Protein AF-0000000069865918 (afdb_homodimer)

Radius of gyration: 22.53 Å; Cα contacts (8 Å, |Δi|>4): 379; chains: 2; bounding box: 80×53×42 Å

Sequence (358 aa):
MVRTKVYTKEKILNVAEKILVDKGFSNLTARNIADAMGISTQPIYLEFVNMDDLKRTLIKSLFHRMQLFYKADVGASDPVIALGLNFILFAQKHQKIYTALFMKAHGYEEELQQMLQTFFEERLLLDKKYVQMDKGKFVELFPKMVVIYLGLATAVTMKTIDLTKNQEIQLLSQLLIEEMVRTKVYTKEKILNVAEKILVDKGFSNLTARNIADAMGISTQPIYLEFVNMDDLKRTLIKSLFHRMQLFYKADVGASDPVIALGLNFILFAQKHQKIYTALFMKAHGYEEELQQMLQTFFEERLLLDKKYVQMDKGKFVELFPKMVVIYLGLATAVTMKTIDLTKNQEIQLLSQLLIEE

pLDDT: mean 91.66, std 8.99, range [40.59, 98.19]

Secondary structure (DSSP, 8-state):
-----SS-HHHHHHHHHHHHHHH-GGG--HHHHHHHHTS-SHHHHHH-SSHHHHHHHHHHHHHHHHHHH--TTSS-SSHHHHHHHHHHHHHHHTHHHHHHHHHS-TT-HHHHHHHHHHHHHHHHHTSTTTTT--HHHHHHHHHHHHHHHHHHHHHHHTTSS---HHHHHHHHIIIII--/-----SS-HHHHHHHHHHHHHHH-GGG--HHHHHHHHTS-SHHHHHH-SSHHHHHHHHHHHHHHHHHHH--TTSS-SSHHHHHHHHHHHHHHHTHHHHHHHHHS-TT-HHHHHHHHHHHHHHHHHTSTTTTT--HHHHHHHHHHHHHHHHHHHHHHHTTSS---HHHHHHHHIIIII--

Foldseek 3Di:
DPPPLPCDLVNLLVLLLVCCLPPNDVQSALVNSCVVVVHHSVSVCVHAVHSVRSLVVSLVVLVVVLLVQQDCPLPDPQLLLSNLSSLLVCCQVVVSSNCSNPPRSPPCVVVSLVSQLVSSVVSNCVDPVCVPPDPVVSVVLSVQSVVLSVVNSVCPNVVVDDDDPVRSSVVSCVRRPDD/DPPPLPCDLVNLLVLLLVCCLVPNDVQSDLVNSCVVVVHHSVSVCVHAVHSVRSLVVSLVVLVVVLLVQQDCPLPDPQLLLSNLSSLLVCCQVVVSSNCSNPPRSPPCVVVSLVSQLVSSVVSNCVDPVCVPPDPVVSVVLSVQSVVLSVVNSVCPNVVVDDDDPVRSSVVSCVRRPDD

Structure (mmCIF, N/CA/C/O backbone):
data_AF-0000000069865918-model_v1
#
loop_
_entity.id
_entity.type
_entity.pdbx_description
1 polymer 'Transcriptional regulator, TetR family'
#
loop_
_atom_site.group_PDB
_atom_site.id
_atom_site.type_symbol
_atom_site.label_atom_id
_atom_site.label_alt_id
_atom_site.label_comp_id
_atom_site.label_asym_id
_atom_site.label_entity_id
_atom_site.label_seq_id
_atom_site.pdbx_PDB_ins_code
_atom_site.Cartn_x
_atom_site.Cartn_y
_atom_site.Cartn_z
_atom_site.occupancy
_atom_site.B_iso_or_equiv
_atom_site.auth_seq_id
_atom_site.auth_comp_id
_atom_site.auth_asym_id
_atom_site.auth_atom_id
_atom_site.pdbx_PDB_model_num
ATOM 1 N N . MET A 1 1 ? -39.094 26.125 15.312 1 40.59 1 MET A N 1
ATOM 2 C CA . MET A 1 1 ? -37.844 26.547 14.656 1 40.59 1 MET A CA 1
ATOM 3 C C . MET A 1 1 ? -36.812 25.438 14.695 1 40.59 1 MET A C 1
ATOM 5 O O . MET A 1 1 ? -36.25 25.141 15.766 1 40.59 1 MET A O 1
ATOM 9 N N . VAL A 1 2 ? -37 24.391 14.047 1 51.94 2 VAL A N 1
ATOM 10 C CA . VAL A 1 2 ? -36.094 23.25 14.086 1 51.94 2 VAL A CA 1
ATOM 11 C C . VAL A 1 2 ? -34.656 23.719 13.836 1 51.94 2 VAL A C 1
ATOM 13 O O . VAL A 1 2 ? -34.375 24.344 12.812 1 51.94 2 VAL A O 1
ATOM 16 N N . ARG A 1 3 ? -33.844 24.141 14.867 1 52.19 3 ARG A N 1
ATOM 17 C CA . ARG A 1 3 ? -32.469 24.625 14.734 1 52.19 3 ARG A CA 1
ATOM 18 C C . ARG A 1 3 ? -31.672 23.781 13.75 1 52.19 3 ARG A C 1
ATOM 20 O O . ARG A 1 3 ? -31.578 22.547 13.906 1 52.19 3 ARG A O 1
ATOM 27 N N . THR A 1 4 ? -31.656 24.094 12.508 1 56.88 4 THR A N 1
ATOM 28 C CA . THR A 1 4 ? -30.891 23.453 11.438 1 56.88 4 THR A CA 1
ATOM 29 C C . THR A 1 4 ? -29.453 23.203 11.875 1 56.88 4 THR A C 1
ATOM 31 O O . THR A 1 4 ? -28.75 24.125 12.312 1 56.88 4 THR A O 1
ATOM 34 N N . LYS A 1 5 ? -29.188 21.922 12.383 1 70.81 5 LYS A N 1
ATOM 35 C CA . LYS A 1 5 ? -27.828 21.562 12.789 1 70.81 5 LYS A CA 1
ATOM 36 C C . LYS A 1 5 ? -26.797 22.078 11.789 1 70.81 5 LYS A C 1
ATOM 38 O O . LYS A 1 5 ? -26.828 21.719 10.609 1 70.81 5 LYS A O 1
ATOM 43 N N . VAL A 1 6 ? -26.094 23.172 12.078 1 74.5 6 VAL A N 1
ATOM 44 C CA . VAL A 1 6 ? -25.094 23.828 11.227 1 74.5 6 VAL A CA 1
ATOM 45 C C . VAL A 1 6 ? -23.969 22.844 10.914 1 74.5 6 VAL A C 1
ATOM 47 O O . VAL A 1 6 ? -23.484 22.781 9.773 1 74.5 6 VAL A O 1
ATOM 50 N N . TYR A 1 7 ? -23.703 21.953 11.922 1 84.31 7 TYR A N 1
ATOM 51 C CA . TYR A 1 7 ? -22.609 21.016 11.719 1 84.31 7 TYR A CA 1
ATOM 52 C C . TYR A 1 7 ? -23.125 19.578 11.758 1 84.31 7 TYR A C 1
ATOM 54 O O . TYR A 1 7 ? -23.219 18.984 12.836 1 84.31 7 TYR A O 1
ATOM 62 N N . THR A 1 8 ? -23.406 19.031 10.602 1 89.12 8 THR A N 1
ATOM 63 C CA . THR A 1 8 ? -23.984 17.688 10.469 1 89.12 8 THR A CA 1
ATOM 64 C C . THR A 1 8 ? -22.906 16.625 10.594 1 89.12 8 THR A C 1
ATOM 66 O O . THR A 1 8 ? -21.703 16.922 10.492 1 89.12 8 THR A O 1
ATOM 69 N N . LYS A 1 9 ? -23.391 15.453 10.938 1 95.5 9 LYS A N 1
ATOM 70 C CA . LYS A 1 9 ? -22.531 14.273 10.992 1 95.5 9 LYS A CA 1
ATOM 71 C C . LYS A 1 9 ? -21.719 14.133 9.711 1 95.5 9 LYS A C 1
ATOM 73 O O . LYS A 1 9 ? -20.516 13.859 9.758 1 95.5 9 LYS A O 1
ATOM 78 N N . GLU A 1 10 ? -22.281 14.422 8.586 1 95.56 10 GLU A N 1
ATOM 79 C CA . GLU A 1 10 ? -21.641 14.312 7.277 1 95.56 10 GLU A CA 1
ATOM 80 C C . GLU A 1 10 ? -20.531 15.344 7.117 1 95.56 10 GLU A C 1
ATOM 82 O O . GLU A 1 10 ? -19.469 15.031 6.594 1 95.56 10 GLU A O 1
ATOM 87 N N . LYS A 1 11 ? -20.75 16.516 7.516 1 96.44 11 LYS A N 1
ATOM 88 C CA . LYS A 1 11 ? -19.75 17.562 7.422 1 96.44 11 LYS A CA 1
ATOM 89 C C . LYS A 1 11 ? -18.516 17.234 8.266 1 96.44 11 LYS A C 1
ATOM 91 O O . LYS A 1 11 ? -17.391 17.438 7.836 1 96.44 11 LYS A O 1
ATOM 96 N N . ILE A 1 12 ? -18.812 16.734 9.43 1 97.56 12 ILE A N 1
ATOM 97 C CA . ILE A 1 12 ? -17.719 16.344 10.328 1 97.56 12 ILE A CA 1
ATOM 98 C C . ILE A 1 12 ? -16.906 15.234 9.688 1 97.56 12 ILE A C 1
ATOM 100 O O . ILE A 1 12 ? -15.672 15.289 9.688 1 97.56 12 ILE A O 1
ATOM 104 N N . LEU A 1 13 ? -17.578 14.281 9.094 1 97.44 13 LEU A N 1
ATOM 105 C CA . LEU A 1 13 ? -16.891 13.156 8.469 1 97.44 13 LEU A CA 1
ATOM 106 C C . LEU A 1 13 ? -16.062 13.625 7.277 1 97.44 13 LEU A C 1
ATOM 108 O O . LEU A 1 13 ? -14.977 13.102 7.027 1 97.44 13 LEU A O 1
ATOM 112 N N . ASN A 1 14 ? -16.594 14.586 6.562 1 97.31 14 ASN A N 1
ATOM 113 C CA . ASN A 1 14 ? -15.852 15.125 5.43 1 97.31 14 ASN A CA 1
ATOM 114 C C . ASN A 1 14 ? -14.539 15.758 5.867 1 97.31 14 ASN A C 1
ATOM 116 O O . ASN A 1 14 ? -13.5 15.555 5.23 1 97.31 14 ASN A O 1
ATOM 120 N N . VAL A 1 15 ? -14.609 16.484 6.891 1 97.62 15 VAL A N 1
ATOM 121 C CA . VAL A 1 15 ? -13.406 17.125 7.426 1 97.62 15 VAL A CA 1
ATOM 122 C C . VAL A 1 15 ? -12.469 16.047 7.988 1 97.62 15 VAL A C 1
ATOM 124 O O . VAL A 1 15 ? -11.258 16.109 7.781 1 97.62 15 VAL A O 1
ATOM 127 N N . ALA A 1 16 ? -13.031 15.094 8.695 1 97.19 16 ALA A N 1
ATOM 128 C CA . ALA A 1 16 ? -12.25 13.984 9.242 1 97.19 16 ALA A CA 1
ATOM 129 C C . ALA A 1 16 ? -11.516 13.234 8.141 1 97.19 16 ALA A C 1
ATOM 131 O O . ALA A 1 16 ? -10.352 12.859 8.305 1 97.19 16 ALA A O 1
ATOM 132 N N . GLU A 1 17 ? -12.18 12.992 7.047 1 96.44 17 GLU A N 1
ATOM 133 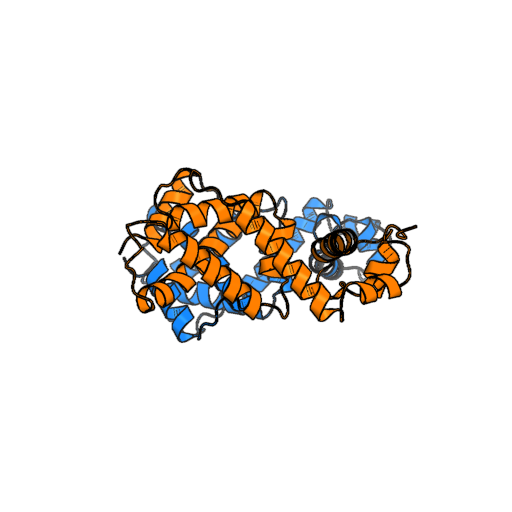C CA . GLU A 1 17 ? -11.57 12.312 5.906 1 96.44 17 GLU A CA 1
ATOM 134 C C . GLU A 1 17 ? -10.352 13.078 5.402 1 96.44 17 GLU A C 1
ATOM 136 O O . GLU A 1 17 ? -9.305 12.484 5.137 1 96.44 17 GLU A O 1
ATOM 141 N N . LYS A 1 18 ? -10.523 14.375 5.285 1 95.62 18 LYS A N 1
ATOM 142 C CA . LYS A 1 18 ? -9.414 15.203 4.812 1 95.62 18 LYS A CA 1
ATOM 143 C C . LYS A 1 18 ? -8.219 15.102 5.75 1 95.62 18 LYS A C 1
ATOM 145 O O . LYS A 1 18 ? -7.078 14.961 5.297 1 95.62 18 LYS A O 1
ATOM 150 N N . ILE A 1 19 ? -8.492 15.148 7.02 1 93.88 19 ILE A N 1
ATOM 151 C CA . ILE A 1 19 ? -7.426 15.039 8.008 1 93.88 19 ILE A CA 1
ATOM 152 C C . ILE A 1 19 ? -6.777 13.656 7.918 1 93.88 19 ILE A C 1
ATOM 154 O O . ILE A 1 19 ? -5.547 13.539 7.914 1 93.88 19 ILE A O 1
ATOM 158 N N . LEU A 1 20 ? -7.59 12.648 7.801 1 91.81 20 LEU A N 1
ATOM 159 C CA . LEU A 1 20 ? -7.094 11.281 7.742 1 91.81 20 LEU A CA 1
ATOM 160 C C . LEU A 1 20 ? -6.195 11.086 6.527 1 91.81 20 LEU A C 1
ATOM 162 O O . LEU A 1 20 ? -5.086 10.555 6.648 1 91.81 20 LEU A O 1
ATOM 166 N N . VAL A 1 21 ? -6.656 11.547 5.371 1 89.25 21 VAL A N 1
ATOM 167 C CA . VAL A 1 21 ? -5.945 11.258 4.129 1 89.25 21 VAL A CA 1
ATOM 168 C C . VAL A 1 21 ? -4.668 12.094 4.062 1 89.25 21 VAL A C 1
ATOM 170 O O . VAL A 1 21 ? -3.656 11.648 3.514 1 89.25 21 VAL A O 1
ATOM 173 N N . ASP A 1 22 ? -4.691 13.258 4.688 1 84.62 22 ASP A N 1
ATOM 174 C CA . ASP A 1 22 ? -3.549 14.164 4.59 1 84.62 22 ASP A CA 1
ATOM 175 C C . ASP A 1 22 ? -2.549 13.898 5.715 1 84.62 22 ASP A C 1
ATOM 177 O O . ASP A 1 22 ? -1.336 13.969 5.504 1 84.62 22 ASP A O 1
ATOM 181 N N . LYS A 1 23 ? -3.111 13.547 6.926 1 83.69 23 LYS A N 1
ATOM 182 C CA . LYS A 1 23 ? -2.23 13.57 8.094 1 83.69 23 LYS A CA 1
ATOM 183 C C . LYS A 1 23 ? -2.238 12.227 8.812 1 83.69 23 LYS A C 1
ATOM 185 O O . LYS A 1 23 ? -1.368 11.961 9.648 1 83.69 23 LYS A O 1
ATOM 190 N N . GLY A 1 24 ? -3.166 11.359 8.586 1 83 24 GLY A N 1
ATOM 191 C CA . GLY A 1 24 ? -3.186 10.039 9.195 1 83 24 GLY A CA 1
ATOM 192 C C . GLY A 1 24 ? -4.047 9.969 10.445 1 83 24 GLY A C 1
ATOM 193 O O . GLY A 1 24 ? -4.508 11 10.938 1 83 24 GLY A O 1
ATOM 194 N N . PHE A 1 25 ? -4.156 8.789 10.969 1 84.44 25 PHE A N 1
ATOM 195 C CA . PHE A 1 25 ? -5.07 8.516 12.07 1 84.44 25 PHE A CA 1
ATOM 196 C C . PHE A 1 25 ? -4.594 9.188 13.352 1 84.44 25 PHE A C 1
ATOM 198 O O . PHE A 1 25 ? -5.406 9.594 14.188 1 84.44 25 PHE A O 1
ATOM 205 N N . SER A 1 26 ? -3.32 9.289 13.547 1 84.31 26 SER A N 1
ATOM 206 C CA . SER A 1 26 ? -2.777 9.875 14.773 1 84.31 26 SER A CA 1
ATOM 207 C C . SER A 1 26 ? -3.186 11.336 14.914 1 84.31 26 SER A C 1
ATOM 209 O O . SER A 1 26 ? -3.215 11.875 16.016 1 84.31 26 SER A O 1
ATOM 211 N N . ASN A 1 27 ? -3.582 11.898 13.852 1 89.88 27 ASN A N 1
ATOM 212 C CA . ASN A 1 27 ? -3.955 13.312 13.859 1 89.88 27 ASN A CA 1
ATOM 213 C C . ASN A 1 27 ? -5.469 13.492 13.867 1 89.88 27 ASN A C 1
ATOM 215 O O . ASN A 1 27 ? -5.965 14.617 13.945 1 89.88 27 ASN A O 1
ATOM 219 N N . LEU A 1 28 ? -6.105 12.375 13.742 1 93.69 28 LEU A N 1
ATOM 220 C CA . LEU A 1 28 ? -7.562 12.422 13.766 1 93.69 28 LEU A CA 1
ATOM 221 C C . LEU A 1 28 ? -8.078 12.547 15.195 1 93.69 28 LEU A C 1
ATOM 223 O O . LEU A 1 28 ? -8.516 11.555 15.789 1 93.69 28 LEU A O 1
ATOM 227 N N . THR A 1 29 ? -8.078 13.805 15.695 1 96.19 29 THR A N 1
ATOM 228 C CA . THR A 1 29 ? -8.547 14.117 17.047 1 96.19 29 THR A CA 1
ATOM 229 C C . THR A 1 29 ? -9.695 15.117 17 1 96.19 29 THR A C 1
ATOM 231 O O . THR A 1 29 ? -9.867 15.828 16 1 96.19 29 THR A O 1
ATOM 234 N N . ALA A 1 30 ? -10.414 15.094 18.141 1 97.56 30 ALA A N 1
ATOM 235 C CA . ALA A 1 30 ? -11.516 16.047 18.234 1 97.56 30 ALA A CA 1
ATOM 236 C C . ALA A 1 30 ? -11.016 17.484 18.109 1 97.56 30 ALA A C 1
ATOM 238 O O . ALA A 1 30 ? -11.641 18.312 17.438 1 97.56 30 ALA A O 1
ATOM 239 N N . ARG A 1 31 ? -9.953 17.734 18.656 1 97.75 31 ARG A N 1
ATOM 240 C CA . ARG A 1 31 ? -9.375 19.078 18.625 1 97.75 31 ARG A CA 1
ATOM 241 C C . ARG A 1 31 ? -9.031 19.484 17.188 1 97.75 31 ARG A C 1
ATOM 243 O O . ARG A 1 31 ? -9.391 20.562 16.734 1 97.75 31 ARG A O 1
ATOM 250 N N . ASN A 1 32 ? -8.344 18.641 16.438 1 97.75 32 ASN A N 1
ATOM 251 C CA . ASN A 1 32 ? -7.945 18.938 15.07 1 97.75 32 ASN A CA 1
ATOM 252 C C . ASN A 1 32 ? -9.156 19.125 14.156 1 97.75 32 ASN A C 1
ATOM 254 O O . ASN A 1 32 ? -9.156 20 13.289 1 97.75 32 ASN A O 1
ATOM 258 N N . ILE A 1 33 ? -10.133 18.297 14.32 1 98.12 33 ILE A N 1
ATOM 259 C CA . ILE A 1 33 ? -11.352 18.391 13.531 1 98.12 33 ILE A CA 1
ATOM 260 C C . ILE A 1 33 ? -12.055 19.719 13.844 1 98.12 33 ILE A C 1
ATOM 262 O O . ILE A 1 33 ? -12.438 20.453 12.93 1 98.12 33 ILE A O 1
ATOM 266 N N . ALA A 1 34 ? -12.195 19.984 15.133 1 97.94 34 ALA A N 1
ATOM 267 C CA . ALA A 1 34 ? -12.859 21.219 15.57 1 97.94 34 ALA A CA 1
ATOM 268 C C . ALA A 1 34 ? -12.133 22.453 15.039 1 97.94 34 ALA A C 1
ATOM 270 O O . ALA A 1 34 ? -12.758 23.359 14.508 1 97.94 34 ALA A O 1
ATOM 271 N N . ASP A 1 35 ? -10.875 22.406 15.141 1 97.81 35 ASP A N 1
ATOM 272 C CA . ASP A 1 35 ? -10.055 23.516 14.648 1 97.81 35 ASP A CA 1
ATOM 273 C C . ASP A 1 35 ? -10.234 23.719 13.148 1 97.81 35 ASP A C 1
ATOM 275 O O . ASP A 1 35 ? -10.406 24.844 12.68 1 97.81 35 ASP A O 1
ATOM 279 N N . ALA A 1 36 ? -10.266 22.703 12.414 1 96.62 36 ALA A N 1
ATOM 280 C CA . ALA A 1 36 ? -10.406 22.766 10.961 1 96.62 36 ALA A CA 1
ATOM 281 C C . ALA A 1 36 ? -11.781 23.297 10.57 1 96.62 36 ALA A C 1
ATOM 283 O O . ALA A 1 36 ? -11.93 23.953 9.531 1 96.62 36 ALA A O 1
ATOM 284 N N . MET A 1 37 ? -12.68 23.031 11.391 1 96.56 37 MET A N 1
ATOM 285 C CA . MET A 1 37 ? -14.055 23.438 11.094 1 96.56 37 MET A CA 1
ATOM 286 C C . MET A 1 37 ? -14.352 24.797 11.695 1 96.56 37 MET A C 1
ATOM 288 O O . MET A 1 37 ? -15.383 25.406 11.391 1 96.56 37 MET A O 1
ATOM 292 N N . GLY A 1 38 ? -13.5 25.266 12.539 1 96.56 38 GLY A N 1
ATOM 293 C CA . GLY A 1 38 ? -13.719 26.547 13.211 1 96.56 38 GLY A CA 1
ATOM 294 C C . GLY A 1 38 ? -14.812 26.484 14.266 1 96.56 38 GLY A C 1
ATOM 295 O O . GLY A 1 38 ? -15.602 27.406 14.398 1 96.56 38 GLY A O 1
ATOM 296 N N . ILE A 1 39 ? -14.852 25.422 14.93 1 95.94 39 ILE A N 1
ATOM 297 C CA . ILE A 1 39 ? -15.875 25.219 15.945 1 95.94 39 ILE A CA 1
ATOM 298 C C . ILE A 1 39 ? -15.25 24.641 17.203 1 95.94 39 ILE A C 1
ATOM 300 O O . ILE A 1 39 ? -14.062 24.328 17.234 1 95.94 39 ILE A O 1
ATOM 304 N N . SER A 1 40 ? -16.078 24.562 18.297 1 95.5 40 SER A N 1
ATOM 305 C CA . SER A 1 40 ? -15.68 23.812 19.484 1 95.5 40 SER A CA 1
ATOM 306 C C . SER A 1 40 ? -15.812 22.312 19.281 1 95.5 40 SER A C 1
ATOM 308 O O . SER A 1 40 ? -16.391 21.875 18.281 1 95.5 40 SER A O 1
ATOM 310 N N . THR A 1 41 ? -15.344 21.531 20.312 1 96.81 41 THR A N 1
ATOM 311 C CA . THR A 1 41 ? -15.398 20.078 20.203 1 96.81 41 THR A CA 1
ATOM 312 C C . THR A 1 41 ? -16.797 19.578 20.531 1 96.81 41 THR A C 1
ATOM 314 O O . THR A 1 41 ? -17.156 18.438 20.188 1 96.81 41 THR A O 1
ATOM 317 N N . GLN A 1 42 ? -17.609 20.328 21.078 1 95.62 42 GLN A N 1
ATOM 318 C CA . GLN A 1 42 ? -18.906 19.906 21.594 1 95.62 42 GLN A CA 1
ATOM 319 C C . GLN A 1 42 ? -19.781 19.359 20.469 1 95.62 42 GLN A C 1
ATOM 321 O O . GLN A 1 42 ? -20.359 18.266 20.594 1 95.62 42 GLN A O 1
ATOM 326 N N . PRO A 1 43 ? -19.938 20.016 19.359 1 95.69 43 PRO A N 1
ATOM 327 C CA . PRO A 1 43 ? -20.781 19.5 18.281 1 95.69 43 PRO A CA 1
ATOM 328 C C . PRO A 1 43 ? -20.344 18.125 17.797 1 95.69 43 PRO A C 1
ATOM 330 O O . PRO A 1 43 ? -21.172 17.312 17.375 1 95.69 43 PRO A O 1
ATOM 333 N N . ILE A 1 44 ? -19.094 17.797 17.812 1 97.62 44 ILE A N 1
ATOM 334 C CA . ILE A 1 44 ? -18.562 16.484 17.406 1 97.62 44 ILE A CA 1
ATOM 335 C C . ILE A 1 44 ? -19.141 15.398 18.297 1 97.62 44 ILE A C 1
ATOM 337 O O . ILE A 1 44 ? -19.609 14.367 17.812 1 97.62 44 ILE A O 1
ATOM 341 N N . TYR A 1 45 ? -19.234 15.719 19.562 1 96.25 45 TYR A N 1
ATOM 342 C CA . TYR A 1 45 ? -19.641 14.711 20.531 1 96.25 45 TYR A CA 1
ATOM 343 C C . TYR A 1 45 ? -21.172 14.648 20.641 1 96.25 45 TYR A C 1
ATOM 345 O O . TYR A 1 45 ? -21.719 13.75 21.281 1 96.25 45 TYR A O 1
ATOM 353 N N . LEU A 1 46 ? -21.859 15.547 20.047 1 96.31 46 LEU A N 1
ATOM 354 C CA . LEU A 1 46 ? -23.312 15.422 19.875 1 96.31 46 LEU A CA 1
ATOM 355 C C . LEU A 1 46 ? -23.625 14.398 18.781 1 96.31 46 LEU A C 1
ATOM 357 O O . LEU A 1 46 ? -24.703 13.789 18.812 1 96.31 46 LEU A O 1
ATOM 361 N N . GLU A 1 47 ? -22.703 14.211 17.875 1 96.88 47 GLU A N 1
ATOM 362 C CA . GLU A 1 47 ? -22.938 13.336 16.734 1 96.88 47 GLU A CA 1
ATOM 363 C C . GLU A 1 47 ? -22.266 11.977 16.922 1 96.88 47 GLU A C 1
ATOM 365 O O . GLU A 1 47 ? -22.719 10.977 16.375 1 96.88 47 GLU A O 1
ATOM 370 N N . PHE A 1 48 ? -21.188 11.961 17.75 1 97.88 48 PHE A N 1
ATOM 371 C CA . PHE A 1 48 ? -20.438 10.742 17.984 1 97.88 48 PHE A CA 1
ATOM 372 C C . PHE A 1 48 ? -20.203 10.523 19.469 1 97.88 48 PHE A C 1
ATOM 374 O O . PHE A 1 48 ? -19.891 11.469 20.203 1 97.88 48 PHE A O 1
ATOM 381 N N . VAL A 1 49 ? -20.25 9.297 19.875 1 97.31 49 VAL A N 1
ATOM 382 C CA . VAL A 1 49 ? -20.125 8.953 21.297 1 97.31 49 VAL A CA 1
ATOM 383 C C . VAL A 1 49 ? -18.719 9.289 21.781 1 97.31 49 VAL A C 1
ATOM 385 O O . VAL A 1 49 ? -18.531 9.758 22.906 1 97.31 49 VAL A O 1
ATOM 388 N N . ASN A 1 50 ? -17.75 8.953 21.031 1 96.75 50 ASN A N 1
ATOM 389 C CA . ASN A 1 50 ? -16.328 9.211 21.25 1 96.75 50 ASN A CA 1
ATOM 390 C C . ASN A 1 50 ? -15.539 9.172 19.953 1 96.75 50 ASN A C 1
ATOM 392 O O . ASN A 1 50 ? -16.109 8.953 18.875 1 96.75 50 ASN A O 1
ATOM 396 N N . MET A 1 51 ? -14.312 9.391 20.031 1 95.75 51 MET A N 1
ATOM 397 C CA . MET A 1 51 ? -13.492 9.461 18.828 1 95.75 51 MET A CA 1
ATOM 398 C C . MET A 1 51 ? -13.375 8.086 18.172 1 95.75 51 MET A C 1
ATOM 400 O O . MET A 1 51 ? -13.266 7.988 16.938 1 95.75 51 MET A O 1
ATOM 404 N N . ASP A 1 52 ? -13.445 7.082 18.922 1 95.12 52 ASP A N 1
ATOM 405 C CA . ASP A 1 52 ? -13.438 5.742 18.328 1 95.12 52 ASP A CA 1
ATOM 406 C C . ASP A 1 52 ? -14.672 5.52 17.453 1 95.12 52 ASP A C 1
ATOM 408 O O . ASP A 1 52 ? -14.562 4.961 16.359 1 95.12 52 ASP A O 1
ATOM 412 N N . ASP A 1 53 ? -15.742 5.922 17.953 1 96.25 53 ASP A N 1
ATOM 413 C CA . ASP A 1 53 ? -16.984 5.855 17.188 1 96.25 53 ASP A CA 1
ATOM 414 C C . ASP A 1 53 ? -16.859 6.652 15.883 1 96.25 53 ASP A C 1
ATOM 416 O O . ASP A 1 53 ? -17.281 6.184 14.82 1 96.25 53 ASP A O 1
ATOM 420 N N . LEU A 1 54 ? -16.359 7.809 15.953 1 97 54 LEU A N 1
ATOM 421 C CA . LEU A 1 54 ? -16.172 8.641 14.773 1 97 54 LEU A CA 1
ATOM 422 C C . LEU A 1 54 ? -15.25 7.953 13.766 1 97 54 LEU A C 1
ATOM 424 O O . LEU A 1 54 ? -15.57 7.879 12.578 1 97 54 LEU A O 1
ATOM 428 N N . LYS A 1 55 ? -14.117 7.453 14.227 1 95.31 55 LYS A N 1
ATOM 429 C CA . LYS A 1 55 ? -13.141 6.805 13.352 1 95.31 55 LYS A CA 1
ATOM 430 C C . LYS A 1 55 ? -13.734 5.566 12.688 1 95.31 55 LYS A C 1
ATOM 432 O O . LYS A 1 55 ? -13.531 5.34 11.492 1 95.31 55 LYS A O 1
ATOM 437 N N . ARG A 1 56 ? -14.477 4.82 13.414 1 94.5 56 ARG A N 1
ATOM 438 C CA . ARG A 1 56 ? -15.133 3.641 12.867 1 94.5 56 ARG A CA 1
ATOM 439 C C . ARG A 1 56 ? -16.141 4.027 11.789 1 94.5 56 ARG A C 1
ATOM 441 O O . ARG A 1 56 ? -16.219 3.389 10.734 1 94.5 56 ARG A O 1
ATOM 448 N N . THR A 1 57 ? -16.875 4.984 12.125 1 96.19 57 THR A N 1
ATOM 449 C CA . THR A 1 57 ? -17.875 5.465 11.164 1 96.19 57 THR A CA 1
ATOM 450 C C . THR A 1 57 ? -17.203 5.965 9.891 1 96.19 57 THR A C 1
ATOM 452 O O . THR A 1 57 ? -17.672 5.707 8.789 1 96.19 57 THR A O 1
ATOM 455 N N . LEU A 1 58 ? -16.141 6.66 10.047 1 96.25 58 LEU A N 1
ATOM 456 C CA . LEU A 1 58 ? -15.383 7.176 8.906 1 96.25 58 LEU A CA 1
ATOM 457 C C . LEU A 1 58 ? -14.867 6.035 8.039 1 96.25 58 LEU A C 1
ATOM 459 O O . LEU A 1 58 ? -15.031 6.059 6.816 1 96.25 58 LEU A O 1
ATOM 463 N N . ILE A 1 59 ? -14.289 5.035 8.602 1 94.5 59 ILE A N 1
ATOM 464 C CA . ILE A 1 59 ? -13.742 3.898 7.863 1 94.5 59 ILE A CA 1
ATOM 465 C C . ILE A 1 59 ? -14.859 3.188 7.109 1 94.5 59 ILE A C 1
ATOM 467 O O . ILE A 1 59 ? -14.695 2.82 5.941 1 94.5 59 ILE A O 1
ATOM 471 N N . LYS A 1 60 ? -15.938 3.016 7.797 1 95.56 60 LYS A N 1
ATOM 472 C CA . LYS A 1 60 ? -17.078 2.387 7.156 1 95.56 60 LYS A CA 1
ATOM 473 C C . LYS A 1 60 ? -17.562 3.201 5.957 1 95.56 60 LYS A C 1
ATOM 475 O O . LYS A 1 60 ? -17.891 2.639 4.914 1 95.56 60 LYS A O 1
ATOM 480 N N . SER A 1 61 ? -17.578 4.441 6.148 1 96.25 61 SER A N 1
ATOM 481 C CA . SER A 1 61 ? -18.016 5.32 5.07 1 96.25 61 SER A CA 1
ATOM 482 C C . SER A 1 61 ? -17.062 5.238 3.875 1 96.25 61 SER A C 1
ATOM 484 O O . SER A 1 61 ? -17.516 5.172 2.729 1 96.25 61 SER A O 1
ATOM 486 N N . LEU A 1 62 ? -15.773 5.285 4.117 1 95.5 62 LEU A N 1
ATOM 487 C CA . LEU A 1 62 ? -14.773 5.188 3.053 1 95.5 62 LEU A CA 1
ATOM 488 C C . LEU A 1 62 ? -14.859 3.84 2.348 1 95.5 62 LEU A C 1
ATOM 490 O O . LEU A 1 62 ? -14.781 3.77 1.118 1 95.5 62 LEU A O 1
ATOM 494 N N . PHE A 1 63 ? -15.039 2.789 3.1 1 96 63 PHE A N 1
ATOM 495 C CA . PHE A 1 63 ? -15.195 1.465 2.512 1 96 63 PHE A CA 1
ATOM 496 C C . PHE A 1 63 ? -16.438 1.405 1.632 1 96 63 PHE A C 1
ATOM 498 O O . PHE A 1 63 ? -16.422 0.806 0.555 1 96 63 PHE A O 1
ATOM 505 N N . HIS A 1 64 ? -17.5 2.014 2.135 1 96.31 64 HIS A N 1
ATOM 506 C CA . HIS A 1 64 ? -18.734 2.031 1.371 1 96.31 64 HIS A CA 1
ATOM 507 C C . HIS A 1 64 ? -18.547 2.732 0.03 1 96.31 64 HIS A C 1
ATOM 509 O O . HIS A 1 64 ? -19.141 2.334 -0.973 1 96.31 64 HIS A O 1
ATOM 515 N N . ARG A 1 65 ? -17.797 3.729 0.012 1 95.81 65 ARG A N 1
ATOM 516 C CA . ARG A 1 65 ? -17.484 4.398 -1.245 1 95.81 65 ARG A CA 1
ATOM 517 C C . ARG A 1 65 ? -16.797 3.439 -2.221 1 95.81 65 ARG A C 1
ATOM 519 O O . ARG A 1 65 ? -17.062 3.482 -3.424 1 95.81 65 ARG A O 1
ATOM 526 N N . MET A 1 66 ? -15.898 2.625 -1.724 1 95.94 66 MET A N 1
ATOM 527 C CA . MET A 1 66 ? -15.242 1.611 -2.549 1 95.94 66 MET A CA 1
ATOM 528 C C . MET A 1 66 ? -16.266 0.607 -3.08 1 95.94 66 MET A C 1
ATOM 530 O O . MET A 1 66 ? -16.219 0.231 -4.254 1 95.94 66 MET A O 1
ATOM 534 N N . GLN A 1 67 ? -17.188 0.219 -2.209 1 96.38 67 GLN A N 1
ATOM 535 C CA . GLN A 1 67 ? -18.234 -0.705 -2.623 1 96.38 67 GLN A CA 1
ATOM 536 C C . GLN A 1 67 ? -19.094 -0.102 -3.734 1 96.38 67 GLN A C 1
ATOM 538 O O . GLN A 1 67 ? -19.422 -0.783 -4.703 1 96.38 67 GLN A O 1
ATOM 543 N N . LEU A 1 68 ? -19.359 1.175 -3.59 1 95.75 68 LEU A N 1
ATOM 544 C CA . LEU A 1 68 ? -20.219 1.857 -4.555 1 95.75 68 LEU A CA 1
ATOM 545 C C . LEU A 1 68 ? -19.484 2.072 -5.875 1 95.75 68 LEU A C 1
ATOM 547 O O . LEU A 1 68 ? -20.109 2.176 -6.93 1 95.75 68 LEU A O 1
ATOM 551 N N . PHE A 1 69 ? -18.234 2.125 -5.805 1 96 69 PHE A N 1
ATOM 552 C CA . PHE A 1 69 ? -17.391 2.309 -6.98 1 96 69 PHE A CA 1
ATOM 553 C C . PHE A 1 69 ? -17.391 1.054 -7.848 1 96 69 PHE A C 1
ATOM 555 O O . PHE A 1 69 ? -17.078 1.116 -9.039 1 96 69 PHE A O 1
ATOM 562 N N . TYR A 1 70 ? -17.688 -0.055 -7.312 1 95 70 TYR A N 1
ATOM 563 C CA . TYR A 1 70 ? -17.656 -1.347 -7.988 1 95 70 TYR A CA 1
ATOM 564 C C . TYR A 1 70 ? -18.609 -1.379 -9.164 1 95 70 TYR A C 1
ATOM 566 O O . TYR A 1 70 ? -19.781 -0.992 -9.031 1 95 70 TYR A O 1
ATOM 574 N N . LYS A 1 71 ? -18.094 -1.788 -10.25 1 92.38 71 LYS A N 1
ATOM 575 C CA . LYS A 1 71 ? -18.891 -2.062 -11.438 1 92.38 71 LYS A CA 1
ATOM 576 C C . LYS A 1 71 ? -18.656 -3.482 -11.945 1 92.38 71 LYS A C 1
ATOM 578 O O . LYS A 1 71 ? -17.516 -3.887 -12.164 1 92.38 71 LYS A O 1
ATOM 583 N N . ALA A 1 72 ? -19.734 -4.184 -12.211 1 85.44 72 ALA A N 1
ATOM 584 C CA . ALA A 1 72 ? -19.641 -5.562 -12.68 1 85.44 72 ALA A CA 1
ATOM 585 C C . ALA A 1 72 ? -19.109 -5.617 -14.109 1 85.44 72 ALA A C 1
ATOM 587 O O . ALA A 1 72 ? -18.453 -6.594 -14.5 1 85.44 72 ALA A O 1
ATOM 588 N N . ASP A 1 73 ? -19.328 -4.625 -14.859 1 84.94 73 ASP A N 1
ATOM 589 C CA . ASP A 1 73 ? -18.969 -4.629 -16.281 1 84.94 73 ASP A CA 1
ATOM 590 C C . ASP A 1 73 ? -17.641 -3.936 -16.5 1 84.94 73 ASP A C 1
ATOM 592 O O . ASP A 1 73 ? -17.516 -3.08 -17.391 1 84.94 73 ASP A O 1
ATOM 596 N N . VAL A 1 74 ? -16.625 -4.297 -15.805 1 86.81 74 VAL A N 1
ATOM 597 C CA . VAL A 1 74 ? -15.32 -3.652 -15.906 1 86.81 74 VAL A CA 1
ATOM 598 C C . VAL A 1 74 ? -14.43 -4.445 -16.859 1 86.81 74 VAL A C 1
ATOM 600 O O . VAL A 1 74 ? -13.211 -4.262 -16.875 1 86.81 74 VAL A O 1
ATOM 603 N N . GLY A 1 75 ? -15 -5.359 -17.703 1 82.81 75 GLY A N 1
ATOM 604 C CA . GLY A 1 75 ? -14.211 -6.039 -18.719 1 82.81 75 GLY A CA 1
ATOM 605 C C . GLY A 1 75 ? -13.992 -7.512 -18.422 1 82.81 75 GLY A C 1
ATOM 606 O O . GLY A 1 75 ? -13.18 -8.172 -19.078 1 82.81 75 GLY A O 1
ATOM 607 N N . ALA A 1 76 ? -14.516 -7.996 -17.344 1 87.81 76 ALA A N 1
ATOM 608 C CA . ALA A 1 76 ? -14.445 -9.414 -17.016 1 87.81 76 ALA A CA 1
ATOM 609 C C . ALA A 1 76 ? -15.789 -9.938 -16.516 1 87.81 76 ALA A C 1
ATOM 611 O O . ALA A 1 76 ? -16.484 -9.242 -15.766 1 87.81 76 ALA A O 1
ATOM 612 N N . SER A 1 77 ? -16.078 -11.109 -16.891 1 89.38 77 SER A N 1
ATOM 613 C CA . SER A 1 77 ? -17.344 -11.711 -16.484 1 89.38 77 SER A CA 1
ATOM 614 C C . SER A 1 77 ? -17.203 -12.43 -15.141 1 89.38 77 SER A C 1
ATOM 616 O O . SER A 1 77 ? -18.156 -12.453 -14.344 1 89.38 77 SER A O 1
ATOM 618 N N . ASP A 1 78 ? -16.047 -13 -14.906 1 94.5 78 ASP A N 1
ATOM 619 C CA . ASP A 1 78 ? -15.82 -13.672 -13.633 1 94.5 78 ASP A CA 1
ATOM 620 C C . ASP A 1 78 ? -15.75 -12.664 -12.484 1 94.5 78 ASP A C 1
ATOM 622 O O . ASP A 1 78 ? -14.969 -11.711 -12.539 1 94.5 78 ASP A O 1
ATOM 626 N N . PRO A 1 79 ? -16.5 -12.859 -11.43 1 95.44 79 PRO A N 1
ATOM 627 C CA . PRO A 1 79 ? -16.547 -11.859 -10.359 1 95.44 79 PRO A CA 1
ATOM 628 C C . PRO A 1 79 ? -15.203 -11.734 -9.625 1 95.44 79 PRO A C 1
ATOM 630 O O . PRO A 1 79 ? -14.883 -10.664 -9.102 1 95.44 79 PRO A O 1
ATOM 633 N N . VAL A 1 80 ? -14.438 -12.758 -9.547 1 96.81 80 VAL A N 1
ATOM 634 C CA . VAL A 1 80 ? -13.133 -12.703 -8.898 1 96.81 80 VAL A CA 1
ATOM 635 C C . VAL A 1 80 ? -12.219 -11.742 -9.664 1 96.81 80 VAL A C 1
ATOM 637 O O . VAL A 1 80 ? -11.508 -10.938 -9.055 1 96.81 80 VAL A O 1
ATOM 640 N N . ILE A 1 81 ? -12.273 -11.828 -10.977 1 96.5 81 ILE A N 1
ATOM 641 C CA . ILE A 1 81 ? -11.469 -10.938 -11.812 1 96.5 81 ILE A CA 1
ATOM 642 C C . ILE A 1 81 ? -12.039 -9.523 -11.758 1 96.5 81 ILE A C 1
ATOM 644 O O . ILE A 1 81 ? -11.289 -8.555 -11.633 1 96.5 81 ILE A O 1
ATOM 648 N N . ALA A 1 82 ? -13.383 -9.43 -11.82 1 96.56 82 ALA A N 1
ATOM 649 C CA . ALA A 1 82 ? -14.039 -8.125 -11.789 1 96.56 82 ALA A CA 1
ATOM 650 C C . ALA A 1 82 ? -13.727 -7.383 -10.492 1 96.56 82 ALA A C 1
ATOM 652 O O . ALA A 1 82 ? -13.477 -6.172 -10.508 1 96.56 82 ALA A O 1
ATOM 653 N N . LEU A 1 83 ? -13.758 -8.062 -9.383 1 97.5 83 LEU A N 1
ATOM 654 C CA . LEU A 1 83 ? -13.406 -7.461 -8.102 1 97.5 83 LEU A CA 1
ATOM 655 C C . LEU A 1 83 ? -11.984 -6.914 -8.133 1 97.5 83 LEU A C 1
ATOM 657 O O . LEU A 1 83 ? -11.742 -5.777 -7.707 1 97.5 83 LEU A O 1
ATOM 661 N N . GLY A 1 84 ? -11.055 -7.723 -8.641 1 97.69 84 GLY A N 1
ATOM 662 C CA . GLY A 1 84 ? -9.664 -7.289 -8.734 1 97.69 84 GLY A CA 1
ATOM 663 C C . GLY A 1 84 ? -9.492 -6.051 -9.594 1 97.69 84 GLY A C 1
ATOM 664 O O . GLY A 1 84 ? -8.789 -5.113 -9.203 1 97.69 84 GLY A O 1
ATOM 665 N N . LEU A 1 85 ? -10.133 -6.055 -10.727 1 97.19 85 LEU A N 1
ATOM 666 C CA . LEU A 1 85 ? -10.023 -4.922 -11.641 1 97.19 85 LEU A CA 1
ATOM 667 C C . LEU A 1 85 ? -10.609 -3.662 -11.008 1 97.19 85 LEU A C 1
ATOM 669 O O . LEU A 1 85 ? -10.047 -2.574 -11.156 1 97.19 85 LEU A O 1
ATOM 673 N N . ASN A 1 86 ? -11.719 -3.807 -10.336 1 97.25 86 ASN A N 1
ATOM 674 C CA . ASN A 1 86 ? -12.32 -2.664 -9.648 1 97.25 86 ASN A CA 1
ATOM 675 C C . ASN A 1 86 ? -11.414 -2.141 -8.539 1 97.25 86 ASN A C 1
ATOM 677 O O . ASN A 1 86 ? -11.359 -0.935 -8.297 1 97.25 86 ASN A O 1
ATOM 681 N N . PHE A 1 87 ? -10.758 -3.059 -7.859 1 96.62 87 PHE A N 1
ATOM 682 C CA . PHE A 1 87 ? -9.812 -2.666 -6.82 1 96.62 87 PHE A CA 1
ATOM 683 C C . PHE A 1 87 ? -8.695 -1.808 -7.398 1 96.62 87 PHE A C 1
ATOM 685 O O . PHE A 1 87 ? -8.352 -0.764 -6.84 1 96.62 87 PHE A O 1
ATOM 692 N N . ILE A 1 88 ? -8.148 -2.232 -8.492 1 96.5 88 ILE A N 1
ATOM 693 C CA . ILE A 1 88 ? -7.082 -1.499 -9.172 1 96.5 88 ILE A CA 1
ATOM 694 C C . ILE A 1 88 ? -7.59 -0.118 -9.578 1 96.5 88 ILE A C 1
ATOM 696 O O . ILE A 1 88 ? -6.938 0.894 -9.312 1 96.5 88 ILE A O 1
ATOM 700 N N . LEU A 1 89 ? -8.734 -0.062 -10.156 1 96.12 89 LEU A N 1
ATOM 701 C CA . LEU A 1 89 ? -9.305 1.19 -10.633 1 96.12 89 LEU A CA 1
ATOM 702 C C . LEU A 1 89 ? -9.578 2.141 -9.477 1 96.12 89 LEU A C 1
ATOM 704 O O . LEU A 1 89 ? -9.328 3.346 -9.578 1 96.12 89 LEU A O 1
ATOM 708 N N . PHE A 1 90 ? -10.117 1.582 -8.43 1 97.19 90 PHE A N 1
ATOM 709 C CA . PHE A 1 90 ? -10.375 2.4 -7.25 1 97.19 90 PHE A CA 1
ATOM 710 C C . PHE A 1 90 ? -9.086 3.008 -6.711 1 97.19 90 PHE A C 1
ATOM 712 O O . PHE A 1 90 ? -9.039 4.195 -6.379 1 97.19 90 PHE A O 1
ATOM 719 N N . ALA A 1 91 ? -8.078 2.141 -6.555 1 95.25 91 ALA A N 1
ATOM 720 C CA . ALA A 1 91 ? -6.789 2.602 -6.055 1 95.25 91 ALA A CA 1
ATOM 721 C C . ALA A 1 91 ? -6.227 3.717 -6.934 1 95.25 91 ALA A C 1
ATOM 723 O O . ALA A 1 91 ? -5.641 4.676 -6.426 1 95.25 91 ALA A O 1
ATOM 724 N N . GLN A 1 92 ? -6.387 3.672 -8.25 1 94 92 GLN A N 1
ATOM 725 C CA . GLN A 1 92 ? -5.895 4.672 -9.188 1 94 92 GLN A CA 1
ATOM 726 C C . GLN A 1 92 ? -6.691 5.969 -9.078 1 94 92 GLN A C 1
ATOM 728 O O . GLN A 1 92 ? -6.117 7.059 -9.07 1 94 92 GLN A O 1
ATOM 733 N N . LYS A 1 93 ? -7.98 5.871 -8.938 1 95.06 93 LYS A N 1
ATOM 734 C CA . LYS A 1 93 ? -8.859 7.039 -8.945 1 95.06 93 LYS A CA 1
ATOM 735 C C . LYS A 1 93 ? -8.906 7.703 -7.574 1 95.06 93 LYS A C 1
ATOM 737 O O . LYS A 1 93 ? -9.008 8.93 -7.473 1 95.06 93 LYS A O 1
ATOM 742 N N . HIS A 1 94 ? -8.875 6.848 -6.582 1 94.31 94 HIS A N 1
ATOM 743 C CA . HIS A 1 94 ? -8.977 7.32 -5.203 1 94.31 94 HIS A CA 1
ATOM 744 C C . HIS A 1 94 ? -7.754 6.902 -4.391 1 94.31 94 HIS A C 1
ATOM 746 O O . HIS A 1 94 ? -7.891 6.277 -3.338 1 94.31 94 HIS A O 1
ATOM 752 N N . GLN A 1 95 ? -6.676 7.352 -4.859 1 91.06 95 GLN A N 1
ATOM 753 C CA . GLN A 1 95 ? -5.406 6.898 -4.305 1 91.06 95 GLN A CA 1
ATOM 754 C C . GLN A 1 95 ? -5.301 7.242 -2.82 1 91.06 95 GLN A C 1
ATOM 756 O O . GLN A 1 95 ? -4.867 6.414 -2.016 1 91.06 95 GLN A O 1
ATOM 761 N N . LYS A 1 96 ? -5.664 8.453 -2.447 1 89.38 96 LYS A N 1
ATOM 762 C CA . LYS A 1 96 ? -5.539 8.898 -1.061 1 89.38 96 LYS A CA 1
ATOM 763 C C . LYS A 1 96 ? -6.441 8.078 -0.141 1 89.38 96 LYS A C 1
ATOM 765 O O . LYS A 1 96 ? -6.043 7.715 0.966 1 89.38 96 LYS A O 1
ATOM 770 N N . ILE A 1 97 ? -7.629 7.809 -0.59 1 92.75 97 ILE A N 1
ATOM 771 C CA . ILE A 1 97 ? -8.555 7 0.188 1 92.75 97 ILE A CA 1
ATOM 772 C C . ILE A 1 97 ? -8.023 5.57 0.304 1 92.75 97 ILE A C 1
ATOM 774 O O . ILE A 1 97 ? -8.039 4.98 1.387 1 92.75 97 ILE A O 1
ATOM 778 N N . TYR A 1 98 ? -7.535 5.008 -0.802 1 93.12 98 TYR A N 1
ATOM 779 C CA . TYR A 1 98 ? -6.961 3.668 -0.824 1 93.12 98 TYR A CA 1
ATOM 780 C C . TYR A 1 98 ? -5.82 3.547 0.177 1 93.12 98 TYR A C 1
ATOM 782 O O . TYR A 1 98 ? -5.789 2.615 0.986 1 93.12 98 TYR A O 1
ATOM 790 N N . THR A 1 99 ? -4.973 4.504 0.125 1 90 99 THR A N 1
ATOM 791 C CA . THR A 1 99 ? -3.83 4.5 1.032 1 90 99 THR A CA 1
ATOM 792 C C . THR A 1 99 ? -4.289 4.594 2.484 1 90 99 THR A C 1
ATOM 794 O O . THR A 1 99 ? -3.773 3.893 3.354 1 90 99 THR A O 1
ATOM 797 N N . ALA A 1 100 ? -5.242 5.402 2.768 1 88.94 100 ALA A N 1
ATOM 798 C CA . ALA A 1 100 ? -5.75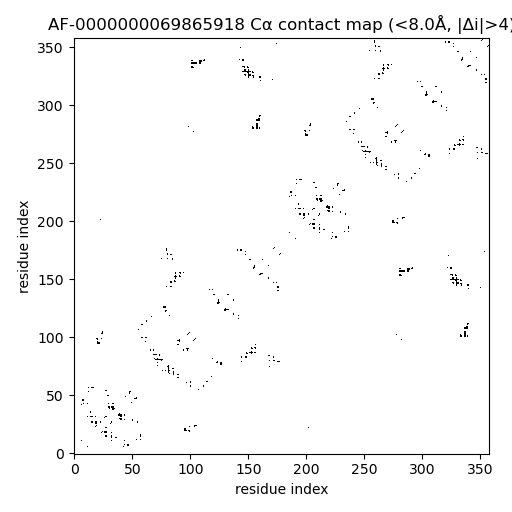4 5.57 4.125 1 88.94 100 ALA A CA 1
ATOM 799 C C . ALA A 1 100 ? -6.371 4.273 4.645 1 88.94 100 ALA A C 1
ATOM 801 O O . ALA A 1 100 ? -6.164 3.902 5.801 1 88.94 100 ALA A O 1
ATOM 802 N N . LEU A 1 101 ? -7.078 3.547 3.836 1 90.5 101 LEU A N 1
ATOM 803 C CA . LEU A 1 101 ? -7.793 2.34 4.23 1 90.5 101 LEU A CA 1
ATOM 804 C C . LEU A 1 101 ? -6.828 1.178 4.441 1 90.5 101 LEU A C 1
ATOM 806 O O . LEU A 1 101 ? -6.992 0.391 5.375 1 90.5 101 LEU A O 1
ATOM 810 N N . PHE A 1 102 ? -5.777 1.117 3.623 1 88.81 102 PHE A N 1
ATOM 811 C CA . PHE A 1 102 ? -5.039 -0.139 3.576 1 88.81 102 PHE A CA 1
ATOM 812 C C . PHE A 1 102 ? -3.611 0.053 4.074 1 88.81 102 PHE A C 1
ATOM 814 O O . PHE A 1 102 ? -2.889 -0.921 4.293 1 88.81 102 PHE A O 1
ATOM 821 N N . MET A 1 103 ? -3.232 1.237 4.324 1 81.25 103 MET A N 1
ATOM 822 C CA . MET A 1 103 ? -1.873 1.445 4.816 1 81.25 103 MET A CA 1
ATOM 823 C C . MET A 1 103 ? -1.886 2.17 6.16 1 81.25 103 MET A C 1
ATOM 825 O O . MET A 1 103 ? -0.895 2.146 6.891 1 81.25 103 MET A O 1
ATOM 829 N N . LYS A 1 104 ? -2.943 2.76 6.516 1 73.25 104 LYS A N 1
ATOM 830 C CA . LYS A 1 104 ? -2.951 3.602 7.711 1 73.25 104 LYS A CA 1
ATOM 831 C C . LYS A 1 104 ? -4.012 3.139 8.703 1 73.25 104 LYS A C 1
ATOM 833 O O . LYS A 1 104 ? -4.148 3.715 9.789 1 73.25 104 LYS A O 1
ATOM 838 N N . ALA A 1 105 ? -4.805 2.137 8.344 1 66.25 105 ALA A N 1
ATOM 839 C CA . ALA A 1 105 ? -5.977 1.783 9.148 1 66.25 105 ALA A CA 1
ATOM 840 C C . ALA A 1 105 ? -5.562 1.195 10.492 1 66.25 105 ALA A C 1
ATOM 842 O O . ALA A 1 105 ? -5.98 0.091 10.852 1 66.25 105 ALA A O 1
ATOM 843 N N . HIS A 1 106 ? -4.848 1.959 11.227 1 71.12 106 HIS A N 1
ATOM 844 C CA . HIS A 1 106 ? -4.344 1.473 12.5 1 71.12 106 HIS A CA 1
ATOM 845 C C . HIS A 1 106 ? -5.469 1.34 13.523 1 71.12 106 HIS A C 1
ATOM 847 O O . HIS A 1 106 ? -6.191 2.305 13.789 1 71.12 106 HIS A O 1
ATOM 853 N N . GLY A 1 107 ? -5.73 0.061 13.93 1 78.88 107 GLY A N 1
ATOM 854 C CA . GLY A 1 107 ? -6.676 -0.244 14.992 1 78.88 107 GLY A CA 1
ATOM 855 C C . GLY A 1 107 ? -8.023 -0.721 14.477 1 78.88 107 GLY A C 1
ATOM 856 O O . GLY A 1 107 ? -8.891 -1.102 15.258 1 78.88 107 GLY A O 1
ATOM 857 N N . TYR A 1 108 ? -8.234 -0.685 13.227 1 87.06 108 TYR A N 1
ATOM 858 C CA . TYR A 1 108 ? -9.539 -1.054 12.68 1 87.06 108 TYR A CA 1
ATOM 859 C C . TYR A 1 108 ? -9.398 -2.17 11.648 1 87.06 108 TYR A C 1
ATOM 861 O O . TYR A 1 108 ? -10.234 -2.305 10.75 1 87.06 108 TYR A O 1
ATOM 869 N N . GLU A 1 109 ? -8.391 -2.881 11.789 1 87.12 109 GLU A N 1
ATOM 870 C CA . GLU A 1 109 ? -8.055 -3.93 10.828 1 87.12 109 GLU A CA 1
ATOM 871 C C . GLU A 1 109 ? -9.117 -5.023 10.812 1 87.12 109 GLU A C 1
ATOM 873 O O . GLU A 1 109 ? -9.492 -5.527 9.75 1 87.12 109 GLU A O 1
ATOM 878 N N . GLU A 1 110 ? -9.57 -5.348 11.984 1 88.62 110 GLU A N 1
ATOM 879 C CA . GLU A 1 110 ? -10.578 -6.402 12.078 1 88.62 110 GLU A CA 1
ATOM 880 C C . GLU A 1 110 ? -11.859 -6.004 11.352 1 88.62 110 GLU A C 1
ATOM 882 O O . GLU A 1 110 ? -12.453 -6.812 10.641 1 88.62 110 GLU A O 1
ATOM 887 N N . GLU A 1 111 ? -12.234 -4.84 11.57 1 90.81 111 GLU A N 1
ATOM 888 C CA . GLU A 1 111 ? -13.43 -4.34 10.906 1 90.81 111 GLU A CA 1
ATOM 889 C C . GLU A 1 111 ? -13.258 -4.324 9.391 1 90.81 111 GLU A C 1
ATOM 891 O O . GLU A 1 111 ? -14.148 -4.738 8.648 1 90.81 111 GLU A O 1
ATOM 896 N N . LEU A 1 112 ? -12.133 -3.869 8.977 1 92.31 112 LEU A N 1
ATOM 897 C CA . LEU A 1 112 ? -11.836 -3.814 7.547 1 92.31 112 LEU A CA 1
ATOM 898 C C . LEU A 1 112 ? -11.82 -5.215 6.941 1 92.31 112 LEU A C 1
ATOM 900 O O . LEU A 1 112 ? -12.375 -5.434 5.863 1 92.31 112 LEU A O 1
ATOM 904 N N . GLN A 1 113 ? -11.195 -6.141 7.641 1 92.62 113 GLN A N 1
ATOM 905 C CA . GLN A 1 113 ? -11.164 -7.527 7.191 1 92.62 113 GLN A CA 1
ATOM 906 C C . GLN A 1 113 ? -12.578 -8.07 7.012 1 92.62 113 GLN A C 1
ATOM 908 O O . GLN A 1 113 ? -12.883 -8.703 5.996 1 92.62 113 GLN A O 1
ATOM 913 N N . GLN A 1 114 ? -13.375 -7.816 8 1 94.12 114 GLN A N 1
ATOM 914 C CA . GLN A 1 114 ? -14.75 -8.312 7.965 1 94.12 114 GLN A CA 1
ATOM 915 C C . GLN A 1 114 ? -15.523 -7.684 6.812 1 94.12 114 GLN A C 1
ATOM 917 O O . GLN A 1 114 ? -16.312 -8.359 6.145 1 94.12 114 GLN A O 1
ATOM 922 N N . MET A 1 115 ? -15.32 -6.449 6.648 1 95.25 115 MET A N 1
ATOM 923 C CA . MET A 1 115 ? -16.016 -5.754 5.57 1 95.25 115 MET A CA 1
ATOM 924 C C . MET A 1 115 ? -15.586 -6.297 4.211 1 95.25 115 MET A C 1
ATOM 926 O O . MET A 1 115 ? -16.422 -6.531 3.34 1 95.25 115 MET A O 1
ATOM 930 N N . LEU A 1 116 ? -14.32 -6.516 4.012 1 96.25 116 LEU A N 1
ATOM 931 C CA . LEU A 1 116 ? -13.812 -7.074 2.764 1 96.25 116 LEU A CA 1
ATOM 932 C C . LEU A 1 116 ? -14.375 -8.469 2.525 1 96.25 116 LEU A C 1
ATOM 934 O O . LEU A 1 116 ? -14.805 -8.789 1.416 1 96.25 116 LEU A O 1
ATOM 938 N N . GLN A 1 117 ? -14.328 -9.234 3.594 1 95.69 117 GLN A N 1
ATOM 939 C CA . GLN A 1 117 ? -14.82 -10.602 3.492 1 95.69 117 GLN A CA 1
ATOM 940 C C . GLN A 1 117 ? -16.281 -10.625 3.068 1 95.69 117 GLN A C 1
ATOM 942 O O . GLN A 1 117 ? -16.656 -11.375 2.16 1 95.69 117 GLN A O 1
ATOM 947 N N . THR A 1 118 ? -17.078 -9.859 3.766 1 96.06 118 THR A N 1
ATOM 948 C CA . THR A 1 118 ? -18.5 -9.797 3.465 1 96.06 118 THR A CA 1
ATOM 949 C C . THR A 1 118 ? -18.734 -9.289 2.045 1 96.06 118 THR A C 1
ATOM 951 O O . THR A 1 118 ? -19.547 -9.859 1.303 1 96.06 118 THR A O 1
ATOM 954 N N . PHE A 1 119 ? -18.031 -8.289 1.709 1 97.31 119 PHE A N 1
ATOM 955 C CA . PHE A 1 119 ? -18.172 -7.695 0.384 1 97.31 119 PHE A CA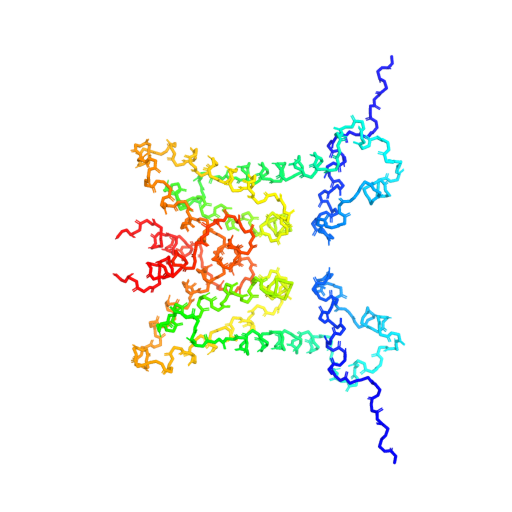 1
ATOM 956 C C . PHE A 1 119 ? -17.812 -8.703 -0.701 1 97.31 119 PHE A C 1
ATOM 958 O O . PHE A 1 119 ? -18.578 -8.906 -1.648 1 97.31 119 PHE A O 1
ATOM 965 N N . PHE A 1 120 ? -16.609 -9.344 -0.616 1 97.06 120 PHE A N 1
ATOM 966 C CA . PHE A 1 120 ? -16.172 -10.32 -1.602 1 97.06 120 PHE A CA 1
ATOM 967 C C . PHE A 1 120 ? -17.156 -11.484 -1.685 1 97.06 120 PHE A C 1
ATOM 969 O O . PHE A 1 120 ? -17.531 -11.906 -2.779 1 97.06 120 PHE A O 1
ATOM 976 N N . GLU A 1 121 ? -17.547 -11.969 -0.551 1 95.69 121 GLU A N 1
ATOM 977 C CA . GLU A 1 121 ? -18.453 -13.109 -0.514 1 95.69 121 GLU A CA 1
ATOM 978 C C . GLU A 1 121 ? -19.781 -12.781 -1.219 1 95.69 121 GLU A C 1
ATOM 980 O O . GLU A 1 121 ? -20.266 -13.57 -2.023 1 95.69 121 GLU A O 1
ATOM 985 N N . GLU A 1 122 ? -20.328 -11.633 -0.904 1 95.31 122 GLU A N 1
ATOM 986 C CA . GLU A 1 122 ? -21.609 -11.211 -1.492 1 95.31 122 GLU A CA 1
ATOM 987 C C . GLU A 1 122 ? -21.5 -11.109 -3.012 1 95.31 122 GLU A C 1
ATOM 989 O O . GLU A 1 122 ? -22.422 -11.508 -3.729 1 95.31 122 GLU A O 1
ATOM 994 N N . ARG A 1 123 ? -20.391 -10.617 -3.469 1 95.44 123 ARG A N 1
ATOM 995 C CA . ARG A 1 123 ? -20.219 -10.477 -4.91 1 95.44 123 ARG A CA 1
ATOM 996 C C . ARG A 1 123 ? -20.062 -11.844 -5.578 1 95.44 123 ARG A C 1
ATOM 998 O O . ARG A 1 123 ? -20.625 -12.07 -6.66 1 95.44 123 ARG A O 1
ATOM 1005 N N . LEU A 1 124 ? -19.328 -12.703 -4.961 1 95.31 124 LEU A N 1
ATOM 1006 C CA . LEU A 1 124 ? -19.109 -14.031 -5.527 1 95.31 124 LEU A CA 1
ATOM 1007 C C . LEU A 1 124 ? -20.406 -14.82 -5.586 1 95.31 124 LEU A C 1
ATOM 1009 O O . LEU A 1 124 ? -20.688 -15.5 -6.574 1 95.31 124 LEU A O 1
ATOM 1013 N N . LEU A 1 125 ? -21.281 -14.703 -4.566 1 93.94 125 LEU A N 1
ATOM 1014 C CA . LEU A 1 125 ? -22.516 -15.484 -4.441 1 93.94 125 LEU A CA 1
ATOM 1015 C C . LEU A 1 125 ? -23.531 -15.062 -5.492 1 93.94 125 LEU A C 1
ATOM 1017 O O . LEU A 1 125 ? -24.484 -15.789 -5.754 1 93.94 125 LEU A O 1
ATOM 1021 N N . LEU A 1 126 ? -23.328 -13.961 -6.105 1 93.44 126 LEU A N 1
ATOM 1022 C CA . LEU A 1 126 ? -24.219 -13.477 -7.145 1 93.44 126 LEU A CA 1
ATOM 1023 C C . LEU A 1 126 ? -23.969 -14.195 -8.469 1 93.44 126 LEU A C 1
ATOM 1025 O O . LEU A 1 126 ? -24.766 -14.109 -9.398 1 93.44 126 LEU A O 1
ATOM 1029 N N . ASP A 1 127 ? -22.844 -14.875 -8.578 1 93.94 127 ASP A N 1
ATOM 1030 C CA . ASP A 1 127 ? -22.469 -15.578 -9.797 1 93.94 127 ASP A CA 1
ATOM 1031 C C . ASP A 1 127 ? -22.734 -17.078 -9.68 1 93.94 127 ASP A C 1
ATOM 1033 O O . ASP A 1 127 ? -22.406 -17.688 -8.664 1 93.94 127 ASP A O 1
ATOM 1037 N N . LYS A 1 128 ? -23.281 -17.672 -10.711 1 93.56 128 LYS A N 1
ATOM 1038 C CA . LYS A 1 128 ? -23.656 -19.078 -10.719 1 93.56 128 LYS A CA 1
ATOM 1039 C C . LYS A 1 128 ? -22.438 -19.969 -10.469 1 93.56 128 LYS A C 1
ATOM 1041 O O . LYS A 1 128 ? -22.547 -21.047 -9.891 1 93.56 128 LYS A O 1
ATOM 1046 N N . LYS A 1 129 ? -21.312 -19.531 -10.867 1 92.94 129 LYS A N 1
ATOM 1047 C CA . LYS A 1 129 ? -20.078 -20.297 -10.727 1 92.94 129 LYS A CA 1
ATOM 1048 C C . LYS A 1 129 ? -19.719 -20.5 -9.258 1 92.94 129 LYS A C 1
ATOM 1050 O O . LYS A 1 129 ? -19.125 -21.516 -8.891 1 92.94 129 LYS A O 1
ATOM 1055 N N . TYR A 1 130 ? -20.125 -19.531 -8.406 1 94.81 130 TYR A N 1
ATOM 1056 C CA . TYR A 1 130 ? -19.625 -19.531 -7.035 1 94.81 130 TYR A CA 1
ATOM 1057 C C . TYR A 1 130 ? -20.781 -19.672 -6.043 1 94.81 130 TYR A C 1
ATOM 1059 O O . TYR A 1 130 ? -20.562 -19.812 -4.84 1 94.81 130 TYR A O 1
ATOM 1067 N N . VAL A 1 131 ? -22 -19.672 -6.441 1 92.88 131 VAL A N 1
ATOM 1068 C CA . VAL A 1 131 ? -23.188 -19.656 -5.578 1 92.88 131 VAL A CA 1
ATOM 1069 C C . VAL A 1 131 ? -23.172 -20.891 -4.68 1 92.88 131 VAL A C 1
ATOM 1071 O O . VAL A 1 131 ? -23.656 -20.844 -3.545 1 92.88 131 VAL A O 1
ATOM 1074 N N . GLN A 1 132 ? -22.562 -21.984 -5.141 1 92.06 132 GLN A N 1
ATOM 1075 C CA . GLN A 1 132 ? -22.562 -23.219 -4.371 1 92.06 132 GLN A CA 1
ATOM 1076 C C . GLN A 1 132 ? -21.203 -23.438 -3.707 1 92.06 132 GLN A C 1
ATOM 1078 O O . GLN A 1 132 ? -20.906 -24.547 -3.24 1 92.06 132 GLN A O 1
ATOM 1083 N N . MET A 1 133 ? -20.469 -22.438 -3.74 1 90.19 133 MET A N 1
ATOM 1084 C CA . MET A 1 133 ? -19.125 -22.578 -3.152 1 90.19 133 MET A CA 1
ATOM 1085 C C . MET A 1 133 ? -19.219 -22.844 -1.653 1 90.19 133 MET A C 1
ATOM 1087 O O . MET A 1 133 ? -19.938 -22.125 -0.938 1 90.19 133 MET A O 1
ATOM 1091 N N . ASP A 1 134 ? -18.562 -23.875 -1.221 1 89.25 134 ASP A N 1
ATOM 1092 C CA . ASP A 1 134 ? -18.5 -24.188 0.202 1 89.25 134 ASP A CA 1
ATOM 1093 C C . ASP A 1 134 ? -17.734 -23.125 0.979 1 89.25 134 ASP A C 1
ATOM 1095 O O . ASP A 1 134 ? -16.828 -22.484 0.439 1 89.25 134 ASP A O 1
ATOM 1099 N N . LYS A 1 135 ? -18.047 -22.953 2.234 1 89.19 135 LYS A N 1
ATOM 1100 C CA . LYS A 1 135 ? -17.438 -21.953 3.111 1 89.19 135 LYS A CA 1
ATOM 1101 C C . LYS A 1 135 ? -15.93 -22.188 3.242 1 89.19 135 LYS A C 1
ATOM 1103 O O . LYS A 1 135 ? -15.164 -21.219 3.322 1 89.19 135 LYS A O 1
ATOM 1108 N N . GLY A 1 136 ? -15.547 -23.375 3.236 1 90.12 136 GLY A N 1
ATOM 1109 C CA . GLY A 1 136 ? -14.133 -23.703 3.338 1 90.12 136 GLY A CA 1
ATOM 1110 C C . GLY A 1 136 ? -13.328 -23.219 2.143 1 90.12 136 GLY A C 1
ATOM 1111 O O . GLY A 1 136 ? -12.211 -22.719 2.299 1 90.12 136 GLY A O 1
ATOM 1112 N N . LYS A 1 137 ? -13.922 -23.375 0.987 1 92.5 137 LYS A N 1
ATOM 1113 C CA . LYS A 1 137 ? -13.25 -22.938 -0.233 1 92.5 137 LYS A CA 1
ATOM 1114 C C . LYS A 1 137 ? -13.086 -21.422 -0.252 1 92.5 137 LYS A C 1
ATOM 1116 O O . LYS A 1 137 ? -12.062 -20.906 -0.707 1 92.5 137 LYS A O 1
ATOM 1121 N N . PHE A 1 138 ? -14.094 -20.75 0.233 1 94.25 138 PHE A N 1
ATOM 1122 C CA . PHE A 1 138 ? -13.984 -19.297 0.278 1 94.25 138 PHE A CA 1
ATOM 1123 C C . PHE A 1 138 ? -12.922 -18.859 1.285 1 94.25 138 PHE A C 1
ATOM 1125 O O . PHE A 1 138 ? -12.18 -17.906 1.039 1 94.25 138 PHE A O 1
ATOM 1132 N N . VAL A 1 139 ? -12.859 -19.531 2.385 1 92.38 139 VAL A N 1
ATOM 1133 C CA . VAL A 1 139 ? -11.898 -19.203 3.43 1 92.38 139 VAL A CA 1
ATOM 1134 C C . VAL A 1 139 ? -10.477 -19.328 2.877 1 92.38 139 VAL A C 1
ATOM 1136 O O . VAL A 1 139 ? -9.594 -18.547 3.24 1 92.38 139 VAL A O 1
ATOM 1139 N N . GLU A 1 140 ? -10.289 -20.203 1.962 1 91.44 140 GLU A N 1
ATOM 1140 C CA . GLU A 1 140 ? -8.977 -20.406 1.346 1 91.44 140 GLU A CA 1
ATOM 1141 C C . GLU A 1 140 ? -8.727 -19.375 0.241 1 91.44 140 GLU A C 1
ATOM 1143 O O . GLU A 1 140 ? -7.586 -18.953 0.027 1 91.44 140 GLU A O 1
ATOM 1148 N N . LEU A 1 141 ? -9.773 -19.031 -0.43 1 94.38 141 LEU A N 1
ATOM 1149 C CA . LEU A 1 141 ? -9.672 -18.141 -1.582 1 94.38 141 LEU A CA 1
ATOM 1150 C C . LEU A 1 141 ? -9.508 -16.703 -1.137 1 94.38 141 LEU A C 1
ATOM 1152 O O . LEU A 1 141 ? -8.773 -15.93 -1.761 1 94.38 141 LEU A O 1
ATOM 1156 N N . PHE A 1 142 ? -10.086 -16.312 -0.04 1 95.75 142 PHE A N 1
ATOM 1157 C CA . PHE A 1 142 ? -10.195 -14.93 0.413 1 95.75 142 PHE A CA 1
ATOM 1158 C C . PHE A 1 142 ? -8.82 -14.32 0.628 1 95.75 142 PHE A C 1
ATOM 1160 O O . PHE A 1 142 ? -8.508 -13.266 0.067 1 95.75 142 PHE A O 1
ATOM 1167 N N . PRO A 1 143 ? -7.93 -15 1.361 1 95.31 143 PRO A N 1
ATOM 1168 C CA . PRO A 1 143 ? -6.613 -14.391 1.564 1 95.31 143 PRO A CA 1
ATOM 1169 C C . PRO A 1 143 ? -5.844 -14.195 0.259 1 95.31 143 PRO A C 1
ATOM 1171 O O . PRO A 1 143 ? -5.125 -13.203 0.106 1 95.31 143 PRO A O 1
ATOM 1174 N N . LYS A 1 144 ? -5.953 -15.117 -0.661 1 95.25 144 LYS A N 1
ATOM 1175 C CA . LYS A 1 144 ? -5.301 -14.984 -1.961 1 95.25 144 LYS A CA 1
ATOM 1176 C C . LYS A 1 144 ? -5.828 -13.773 -2.721 1 95.25 144 LYS A C 1
ATOM 1178 O O . LYS A 1 144 ? -5.055 -13.031 -3.324 1 95.25 144 LYS A O 1
ATOM 1183 N N . MET A 1 145 ? -7.168 -13.617 -2.664 1 97.31 145 MET A N 1
ATOM 1184 C CA . MET A 1 145 ? -7.785 -12.461 -3.311 1 97.31 145 MET A CA 1
ATOM 1185 C C . MET A 1 145 ? -7.242 -11.156 -2.73 1 97.31 145 MET A C 1
ATOM 1187 O O . MET A 1 145 ? -6.836 -10.266 -3.475 1 97.31 145 MET A O 1
ATOM 1191 N N . VAL A 1 146 ? -7.207 -11.117 -1.403 1 97.12 146 VAL A N 1
ATOM 1192 C CA . VAL A 1 146 ? -6.766 -9.898 -0.729 1 97.12 146 VAL A CA 1
ATOM 1193 C C . VAL A 1 146 ? -5.328 -9.586 -1.128 1 97.12 146 VAL A C 1
ATOM 1195 O O . VAL A 1 146 ? -5.023 -8.461 -1.546 1 97.12 146 VAL A O 1
ATOM 1198 N N . VAL A 1 147 ? -4.48 -10.531 -1.069 1 96.69 147 VAL A N 1
ATOM 1199 C CA . VAL A 1 147 ? -3.061 -10.352 -1.352 1 96.69 147 VAL A CA 1
ATOM 1200 C C . VAL A 1 147 ? -2.875 -9.898 -2.797 1 96.69 147 VAL A C 1
ATOM 1202 O O . VAL A 1 147 ? -2.174 -8.914 -3.061 1 96.69 147 VAL A O 1
ATOM 1205 N N . ILE A 1 148 ? -3.512 -10.547 -3.709 1 97.5 148 ILE A N 1
ATOM 1206 C CA . ILE A 1 148 ? -3.316 -10.273 -5.129 1 97.5 148 ILE A CA 1
ATOM 1207 C C . ILE A 1 148 ? -3.932 -8.922 -5.484 1 97.5 148 ILE A C 1
ATOM 1209 O O . ILE A 1 148 ? -3.342 -8.141 -6.238 1 97.5 148 ILE A O 1
ATOM 1213 N N . TYR A 1 149 ? -5.152 -8.648 -4.957 1 97.75 149 TYR A N 1
ATOM 1214 C CA . TYR A 1 149 ? -5.793 -7.371 -5.254 1 97.75 149 TYR A CA 1
ATOM 1215 C C . TYR A 1 149 ? -4.961 -6.211 -4.719 1 97.75 149 TYR A C 1
ATOM 1217 O O . TYR A 1 149 ? -4.723 -5.234 -5.43 1 97.75 149 TYR A O 1
ATOM 1225 N N . LEU A 1 150 ? -4.562 -6.359 -3.484 1 95.94 150 LEU A N 1
ATOM 1226 C CA . LEU A 1 150 ? -3.727 -5.324 -2.887 1 95.94 150 LEU A CA 1
ATOM 1227 C C . LEU A 1 150 ? -2.426 -5.16 -3.664 1 95.94 150 LEU A C 1
ATOM 1229 O O . LEU A 1 150 ? -2.002 -4.035 -3.939 1 95.94 150 LEU A O 1
ATOM 1233 N N . GLY A 1 151 ? -1.801 -6.234 -4.023 1 96.5 151 GLY A N 1
ATOM 1234 C CA . GLY A 1 151 ? -0.545 -6.199 -4.758 1 96.5 151 GLY A CA 1
ATOM 1235 C C . GLY A 1 151 ? -0.668 -5.543 -6.117 1 96.5 151 GLY A C 1
ATOM 1236 O O . GLY A 1 151 ? 0.127 -4.668 -6.465 1 96.5 151 GLY A O 1
ATOM 1237 N N . LEU A 1 152 ? -1.63 -5.93 -6.855 1 96.75 152 LEU A N 1
ATOM 1238 C CA . LEU A 1 152 ? -1.838 -5.379 -8.188 1 96.75 152 LEU A CA 1
ATOM 1239 C C . LEU A 1 152 ? -2.211 -3.9 -8.117 1 96.75 152 LEU A C 1
ATOM 1241 O O . LEU A 1 152 ? -1.684 -3.084 -8.875 1 96.75 152 LEU A O 1
ATOM 1245 N N . ALA A 1 153 ? -3.127 -3.609 -7.203 1 95.62 153 ALA A N 1
ATOM 1246 C CA . ALA A 1 153 ? -3.547 -2.221 -7.051 1 95.62 153 ALA A CA 1
ATOM 1247 C C . ALA A 1 153 ? -2.361 -1.324 -6.703 1 95.62 153 ALA A C 1
ATOM 1249 O O . ALA A 1 153 ? -2.178 -0.265 -7.309 1 95.62 153 ALA A O 1
ATOM 1250 N N . THR A 1 154 ? -1.595 -1.739 -5.773 1 93.31 154 THR A N 1
ATOM 1251 C CA . THR A 1 154 ? -0.434 -0.96 -5.355 1 93.31 154 THR A CA 1
ATOM 1252 C C . THR A 1 154 ? 0.593 -0.874 -6.48 1 93.31 154 THR A C 1
ATOM 1254 O O . THR A 1 154 ? 1.042 0.219 -6.836 1 93.31 154 THR A O 1
ATOM 1257 N N . ALA A 1 155 ? 0.923 -2.002 -7.133 1 93.94 155 ALA A N 1
ATOM 1258 C CA . ALA A 1 155 ? 1.95 -2.061 -8.172 1 93.94 155 ALA A CA 1
ATOM 1259 C C . ALA A 1 155 ? 1.564 -1.207 -9.375 1 93.94 155 ALA A C 1
ATOM 1261 O O . ALA A 1 155 ? 2.398 -0.479 -9.922 1 93.94 155 ALA A O 1
ATOM 1262 N N . VAL A 1 156 ? 0.355 -1.26 -9.781 1 93.12 156 VAL A N 1
ATOM 1263 C CA . VAL A 1 156 ? -0.115 -0.542 -10.961 1 93.12 156 VAL A CA 1
ATOM 1264 C C . VAL A 1 156 ? -0.26 0.943 -10.641 1 93.12 156 VAL A C 1
ATOM 1266 O O . VAL A 1 156 ? 0.144 1.799 -11.43 1 93.12 156 VAL A O 1
ATOM 1269 N N . THR A 1 157 ? -0.853 1.247 -9.5 1 90.94 157 THR A N 1
ATOM 1270 C CA . THR A 1 157 ? -1.075 2.635 -9.109 1 90.94 157 THR A CA 1
ATOM 1271 C C . THR A 1 157 ? 0.252 3.363 -8.922 1 90.94 157 THR A C 1
ATOM 1273 O O . THR A 1 157 ? 0.392 4.523 -9.32 1 90.94 157 THR A O 1
ATOM 1276 N N . MET A 1 158 ? 1.215 2.627 -8.406 1 86.19 158 MET A N 1
ATOM 1277 C CA . MET A 1 158 ? 2.518 3.238 -8.164 1 86.19 158 MET A CA 1
ATOM 1278 C C . MET A 1 158 ? 3.436 3.059 -9.367 1 86.19 158 MET A C 1
ATOM 1280 O O . MET A 1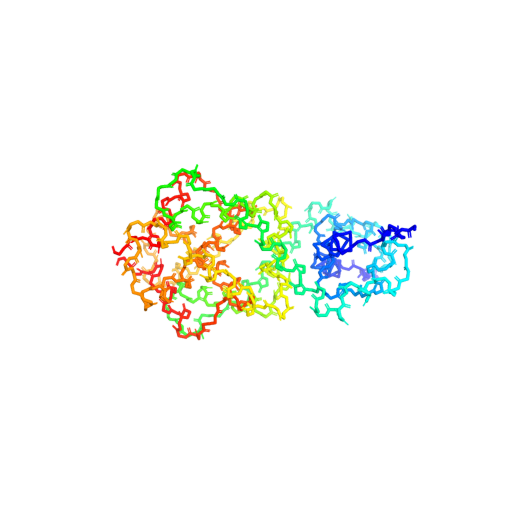 158 ? 4.59 3.488 -9.344 1 86.19 158 MET A O 1
ATOM 1284 N N . LYS A 1 159 ? 2.963 2.35 -10.367 1 88.56 159 LYS A N 1
ATOM 1285 C CA . LYS A 1 159 ? 3.672 2.133 -11.625 1 88.56 159 LYS A CA 1
ATOM 1286 C C . LYS A 1 159 ? 4.98 1.385 -11.391 1 88.56 159 LYS A C 1
ATOM 1288 O O . LYS A 1 159 ? 5.988 1.667 -12.047 1 88.56 159 LYS A O 1
ATOM 1293 N N . THR A 1 160 ? 4.977 0.576 -10.375 1 88.62 160 THR A N 1
ATOM 1294 C CA . THR A 1 160 ? 6.133 -0.286 -10.148 1 88.62 160 THR A CA 1
ATOM 1295 C C . THR A 1 160 ? 6.219 -1.363 -11.227 1 88.62 160 THR A C 1
ATOM 1297 O O . THR A 1 160 ? 7.301 -1.888 -11.508 1 88.62 160 THR A O 1
ATOM 1300 N N . ILE A 1 161 ? 5.086 -1.68 -11.758 1 89.5 161 ILE A N 1
ATOM 1301 C CA . ILE A 1 161 ? 4.992 -2.508 -12.953 1 89.5 161 ILE A CA 1
ATOM 1302 C C . ILE A 1 161 ? 4.023 -1.872 -13.945 1 89.5 161 ILE A C 1
ATOM 1304 O O . ILE A 1 161 ? 3.059 -1.213 -13.555 1 89.5 161 ILE A O 1
ATOM 1308 N N . ASP A 1 162 ? 4.414 -1.974 -15.133 1 90 162 ASP A N 1
ATOM 1309 C CA . ASP A 1 162 ? 3.572 -1.469 -16.219 1 90 162 ASP A CA 1
ATOM 1310 C C . ASP A 1 162 ? 2.768 -2.598 -16.859 1 90 162 ASP A C 1
ATOM 1312 O O . ASP A 1 162 ? 3.322 -3.428 -17.578 1 90 162 ASP A O 1
ATOM 1316 N N . LEU A 1 163 ? 1.473 -2.598 -16.594 1 92.62 163 LEU A N 1
ATOM 1317 C CA . LEU A 1 163 ? 0.609 -3.633 -17.141 1 92.62 163 LEU A CA 1
ATOM 1318 C C . LEU A 1 163 ? -0.54 -3.018 -17.938 1 92.62 163 LEU A C 1
ATOM 1320 O O . LEU A 1 163 ? -1.101 -1.996 -17.531 1 92.62 163 LEU A O 1
ATOM 1324 N N . THR A 1 164 ? -0.801 -3.594 -19.062 1 92.5 164 THR A N 1
ATOM 1325 C CA . THR A 1 164 ? -2.049 -3.273 -19.75 1 92.5 164 THR A CA 1
ATOM 1326 C C . THR A 1 164 ? -3.236 -3.91 -19.031 1 92.5 164 THR A C 1
ATOM 1328 O O . THR A 1 164 ? -3.062 -4.797 -18.188 1 92.5 164 THR A O 1
ATOM 1331 N N . LYS A 1 165 ? -4.449 -3.393 -19.391 1 93.25 165 LYS A N 1
ATOM 1332 C CA . LYS A 1 165 ? -5.656 -3.98 -18.812 1 93.25 165 LYS A CA 1
ATOM 1333 C C . LYS A 1 165 ? -5.715 -5.484 -19.078 1 93.25 165 LYS A C 1
ATOM 1335 O O . LYS A 1 165 ? -6.082 -6.258 -18.188 1 93.25 165 LYS A O 1
ATOM 1340 N N . ASN A 1 166 ? -5.324 -5.91 -20.203 1 94 166 ASN A N 1
ATOM 1341 C CA . ASN A 1 166 ? -5.324 -7.328 -20.547 1 94 166 ASN A CA 1
ATOM 1342 C C . ASN A 1 166 ? -4.316 -8.109 -19.719 1 94 166 ASN A C 1
ATOM 1344 O O . ASN A 1 166 ? -4.578 -9.25 -19.312 1 94 166 ASN A O 1
ATOM 1348 N N . GLN A 1 167 ? -3.203 -7.527 -19.469 1 93.62 167 GLN A N 1
ATOM 1349 C CA . GLN A 1 167 ? -2.186 -8.18 -18.641 1 93.62 167 GLN A CA 1
ATOM 1350 C C . GLN A 1 167 ? -2.645 -8.305 -17.203 1 93.62 167 GLN A C 1
ATOM 1352 O O . GLN A 1 167 ? -2.344 -9.305 -16.531 1 93.62 167 GLN A O 1
ATOM 1357 N N . GLU A 1 168 ? -3.346 -7.219 -16.688 1 95.69 168 GLU A N 1
ATOM 1358 C CA . GLU A 1 168 ? -3.93 -7.309 -15.359 1 95.69 168 GLU A CA 1
ATOM 1359 C C . GLU A 1 168 ? -4.895 -8.484 -15.258 1 95.69 168 GLU A C 1
ATOM 1361 O O . GLU A 1 168 ? -4.832 -9.266 -14.297 1 95.69 168 GLU A O 1
ATOM 1366 N N . ILE A 1 169 ? -5.754 -8.617 -16.266 1 95.12 169 ILE A N 1
ATOM 1367 C CA . ILE A 1 169 ? -6.75 -9.68 -16.297 1 95.12 169 ILE A CA 1
ATOM 1368 C C . ILE A 1 169 ? -6.047 -11.039 -16.328 1 95.12 169 ILE A C 1
ATOM 1370 O O . ILE A 1 169 ? -6.434 -11.969 -15.617 1 95.12 169 ILE A O 1
ATOM 1374 N N . GLN A 1 170 ? -5.047 -11.125 -17.156 1 93.31 170 GLN A N 1
ATOM 1375 C CA . GLN A 1 170 ? -4.305 -12.375 -17.281 1 93.31 170 GLN A CA 1
ATOM 1376 C C . GLN A 1 170 ? -3.635 -12.758 -15.969 1 93.31 170 GLN A C 1
ATOM 1378 O O . GLN A 1 170 ? -3.66 -13.922 -15.57 1 93.31 170 GLN A O 1
ATOM 1383 N N . LEU A 1 171 ? -3.051 -11.844 -15.328 1 93.38 171 LEU A N 1
ATOM 1384 C CA . LEU A 1 171 ? -2.393 -12.102 -14.055 1 93.38 171 LEU A CA 1
ATOM 1385 C C . LEU A 1 171 ? -3.404 -12.531 -13 1 93.38 171 LEU A C 1
ATOM 1387 O O . LEU A 1 171 ? -3.18 -13.516 -12.281 1 93.38 171 LEU A O 1
ATOM 1391 N N . LEU A 1 172 ? -4.516 -11.773 -12.914 1 95.75 172 LEU A N 1
ATOM 1392 C CA . LEU A 1 172 ? -5.586 -12.141 -11.992 1 95.75 172 LEU A CA 1
ATOM 1393 C C . LEU A 1 172 ? -6.066 -13.562 -12.266 1 95.75 172 LEU A C 1
ATOM 1395 O O . LEU A 1 172 ? -6.242 -14.352 -11.328 1 95.75 172 LEU A O 1
ATOM 1399 N N . SER A 1 173 ? -6.262 -13.875 -13.531 1 94.12 173 SER A N 1
ATOM 1400 C CA . SER A 1 173 ? -6.727 -15.203 -13.922 1 94.12 173 SER A CA 1
ATOM 1401 C C . SER A 1 173 ? -5.723 -16.281 -13.531 1 94.12 173 SER A C 1
ATOM 1403 O O . SER A 1 173 ? -6.094 -17.312 -12.953 1 94.12 173 SER A O 1
ATOM 1405 N N . GLN A 1 174 ? -4.488 -16.062 -13.766 1 91.69 174 GLN A N 1
ATOM 1406 C CA . GLN A 1 174 ? -3.426 -17.031 -13.484 1 91.69 174 GLN A CA 1
ATOM 1407 C C . GLN A 1 174 ? -3.268 -17.25 -11.984 1 91.69 174 GLN A C 1
ATOM 1409 O O . GLN A 1 174 ? -3.061 -18.375 -11.539 1 91.69 174 GLN A O 1
ATOM 1414 N N . LEU A 1 175 ? -3.43 -16.219 -11.234 1 92.5 175 LEU A N 1
ATOM 1415 C CA . LEU A 1 175 ? -3.111 -16.297 -9.812 1 92.5 175 LEU A CA 1
ATOM 1416 C C . LEU A 1 175 ? -4.32 -16.75 -9.008 1 92.5 175 LEU A C 1
ATOM 1418 O O . LEU A 1 175 ? -4.172 -17.375 -7.957 1 92.5 175 LEU A O 1
ATOM 1422 N N . LEU A 1 176 ? -5.539 -16.484 -9.516 1 93.88 176 LEU A N 1
ATOM 1423 C CA . LEU A 1 176 ? -6.699 -16.703 -8.656 1 93.88 176 LEU A CA 1
ATOM 1424 C C . LEU A 1 176 ? -7.605 -17.781 -9.227 1 93.88 176 LEU A C 1
ATOM 1426 O O . LEU A 1 176 ? -8.359 -18.422 -8.484 1 93.88 176 LEU A O 1
ATOM 1430 N N . ILE A 1 177 ? -7.742 -17.891 -10.453 1 85.5 177 ILE A N 1
ATOM 1431 C CA . ILE A 1 177 ? -8.688 -18.812 -11.07 1 85.5 177 ILE A CA 1
ATOM 1432 C C . ILE A 1 177 ? -7.984 -20.125 -11.422 1 85.5 177 ILE A C 1
ATOM 1434 O O . ILE A 1 177 ? -8.523 -21.219 -11.203 1 85.5 177 ILE A O 1
ATOM 1438 N N . GLU A 1 178 ? -6.82 -20.047 -12.148 1 66.44 178 GLU A N 1
ATOM 1439 C CA . GLU A 1 178 ? -6.23 -21.219 -12.781 1 66.44 178 GLU A CA 1
ATOM 1440 C C . GLU A 1 178 ? -5.727 -22.219 -11.75 1 66.44 178 GLU A C 1
ATOM 1442 O O . GLU A 1 178 ? -4.988 -21.859 -10.828 1 66.44 178 GLU A O 1
ATOM 1447 N N . GLU A 1 179 ? -6.629 -23.172 -11.188 1 50.78 179 GLU A N 1
ATOM 1448 C CA . GLU A 1 179 ? -6.195 -24.438 -10.586 1 50.78 179 GLU A CA 1
ATOM 1449 C C . GLU A 1 179 ? -5.312 -25.219 -11.547 1 50.78 179 GLU A C 1
ATOM 1451 O O . GLU A 1 179 ? -5.438 -25.094 -12.766 1 50.78 179 GLU A O 1
ATOM 1456 N N . MET B 1 1 ? 43 24.219 7.941 1 41.12 1 MET B N 1
ATOM 1457 C CA . MET B 1 1 ? 41.781 24.141 8.75 1 41.12 1 MET B CA 1
ATOM 1458 C C . MET B 1 1 ? 40.625 23.594 7.93 1 41.12 1 MET B C 1
ATOM 1460 O O . MET B 1 1 ? 40.094 24.281 7.047 1 41.12 1 MET B O 1
ATOM 1464 N N . VAL B 1 2 ? 40.656 22.422 7.523 1 52.47 2 VAL B N 1
ATOM 1465 C CA . VAL B 1 2 ? 39.594 21.828 6.68 1 52.47 2 VAL B CA 1
ATOM 1466 C C . VAL B 1 2 ? 38.219 22.094 7.289 1 52.47 2 VAL B C 1
ATOM 1468 O O . VAL B 1 2 ? 37.969 21.734 8.445 1 52.47 2 VAL B O 1
ATOM 1471 N N . ARG B 1 3 ? 37.5 23.25 7 1 52.66 3 ARG B N 1
ATOM 1472 C CA . ARG B 1 3 ? 36.188 23.594 7.539 1 52.66 3 ARG B CA 1
ATOM 1473 C C . ARG B 1 3 ? 35.281 22.391 7.57 1 52.66 3 ARG B C 1
ATOM 1475 O O . ARG B 1 3 ? 35.062 21.734 6.543 1 52.66 3 ARG B O 1
ATOM 1482 N N . THR B 1 4 ? 35.219 21.641 8.609 1 57.47 4 THR B N 1
ATOM 1483 C CA . THR B 1 4 ? 34.344 20.5 8.859 1 57.47 4 THR B CA 1
ATOM 1484 C C . THR B 1 4 ? 32.906 20.828 8.461 1 57.47 4 THR B C 1
ATOM 1486 O O . THR B 1 4 ? 32.312 21.828 8.906 1 57.47 4 THR B O 1
ATOM 1489 N N . LYS B 1 5 ? 32.5 20.406 7.18 1 71.56 5 LYS B N 1
ATOM 1490 C CA . LYS B 1 5 ? 31.125 20.625 6.715 1 71.56 5 LYS B CA 1
ATOM 1491 C C . LYS B 1 5 ? 30.125 20.312 7.809 1 71.56 5 LYS B C 1
ATOM 1493 O O . LYS B 1 5 ? 30.062 19.172 8.305 1 71.56 5 LYS B O 1
ATOM 1498 N N . VAL B 1 6 ? 29.516 21.297 8.469 1 75.12 6 VAL B N 1
ATOM 1499 C CA . VAL B 1 6 ? 28.562 21.172 9.562 1 75.12 6 VAL B CA 1
ATOM 1500 C C . VAL B 1 6 ? 27.328 20.422 9.086 1 75.12 6 VAL B C 1
ATOM 1502 O O . VAL B 1 6 ? 26.797 19.562 9.797 1 75.12 6 VAL B O 1
ATOM 1505 N N . TYR B 1 7 ? 27.031 20.641 7.773 1 84.75 7 TYR B N 1
ATOM 1506 C CA . TYR B 1 7 ? 25.828 20 7.246 1 84.75 7 TYR B CA 1
ATOM 1507 C C . TYR B 1 7 ? 26.188 19.047 6.105 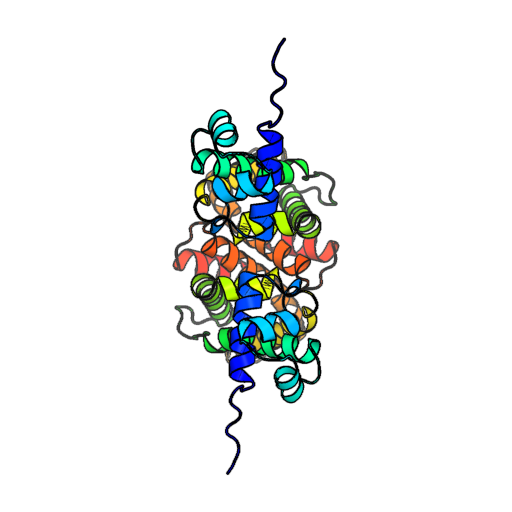1 84.75 7 TYR B C 1
ATOM 1509 O O . TYR B 1 7 ? 26.25 19.469 4.945 1 84.75 7 TYR B O 1
ATOM 1517 N N . THR B 1 8 ? 26.359 17.797 6.441 1 89.38 8 THR B N 1
ATOM 1518 C CA . THR B 1 8 ? 26.781 16.781 5.488 1 89.38 8 THR B CA 1
ATOM 1519 C C . THR B 1 8 ? 25.609 16.297 4.641 1 89.38 8 THR B C 1
ATOM 1521 O O . THR B 1 8 ? 24.453 16.531 4.988 1 89.38 8 THR B O 1
ATOM 1524 N N . LYS B 1 9 ? 26 15.734 3.516 1 95.56 9 LYS B N 1
ATOM 1525 C CA . LYS B 1 9 ? 25.016 15.109 2.631 1 95.56 9 LYS B CA 1
ATOM 1526 C C . LYS B 1 9 ? 24.125 14.141 3.398 1 95.56 9 LYS B C 1
ATOM 1528 O O . LYS B 1 9 ? 22.906 14.125 3.211 1 95.56 9 LYS B O 1
ATOM 1533 N N . GLU B 1 10 ? 24.672 13.414 4.32 1 95.62 10 GLU B N 1
ATOM 1534 C CA . GLU B 1 10 ? 23.953 12.414 5.113 1 95.62 10 GLU B CA 1
ATOM 1535 C C . GLU B 1 10 ? 22.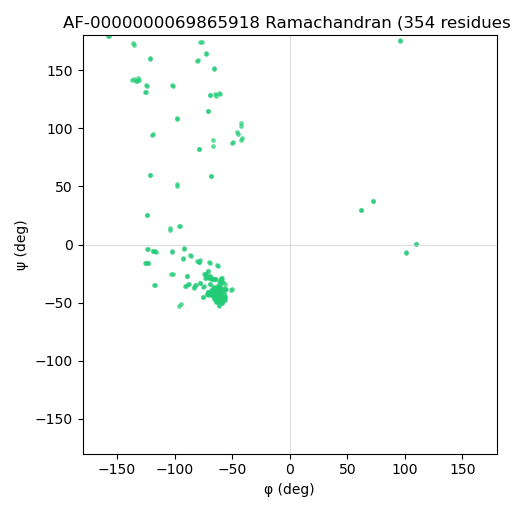953 13.078 6.051 1 95.62 10 GLU B C 1
ATOM 1537 O O . GLU B 1 10 ? 21.828 12.594 6.211 1 95.62 10 GLU B O 1
ATOM 1542 N N . LYS B 1 11 ? 23.328 14.109 6.668 1 96.5 11 LYS B N 1
ATOM 1543 C CA . LYS B 1 11 ? 22.438 14.82 7.574 1 96.5 11 LYS B CA 1
ATOM 1544 C C . LYS B 1 11 ? 21.219 15.367 6.828 1 96.5 11 LYS B C 1
ATOM 1546 O O . LYS B 1 11 ? 20.094 15.297 7.32 1 96.5 11 LYS B O 1
ATOM 1551 N N . ILE B 1 12 ? 21.5 15.914 5.688 1 97.56 12 ILE B N 1
ATOM 1552 C CA . ILE B 1 12 ? 20.422 16.453 4.855 1 97.56 12 ILE B CA 1
ATOM 1553 C C . ILE B 1 12 ? 19.469 15.336 4.469 1 97.56 12 ILE B C 1
ATOM 1555 O O . ILE B 1 12 ? 18.25 15.5 4.566 1 97.56 12 ILE B O 1
ATOM 1559 N N . LEU B 1 13 ? 20.016 14.203 4.105 1 97.5 13 LEU B N 1
ATOM 1560 C CA . LEU B 1 13 ? 19.188 13.07 3.695 1 97.5 13 LEU B CA 1
ATOM 1561 C C . LEU B 1 13 ? 18.344 12.562 4.863 1 97.5 13 LEU B C 1
ATOM 1563 O O . LEU B 1 13 ? 17.203 12.148 4.676 1 97.5 13 LEU B O 1
ATOM 1567 N N . ASN B 1 14 ? 18.938 12.578 6.023 1 97.38 14 ASN B N 1
ATOM 1568 C CA . ASN B 1 14 ? 18.203 12.148 7.207 1 97.38 14 ASN B CA 1
ATOM 1569 C C . ASN B 1 14 ? 16.969 13.023 7.461 1 97.38 14 ASN B C 1
ATOM 1571 O O . ASN B 1 14 ? 15.891 12.516 7.77 1 97.38 14 ASN B O 1
ATOM 1575 N N . VAL B 1 15 ? 17.172 14.273 7.336 1 97.69 15 VAL B N 1
ATOM 1576 C CA . VAL B 1 15 ? 16.078 15.211 7.52 1 97.69 15 VAL B CA 1
ATOM 1577 C C . VAL B 1 15 ? 15.062 15.039 6.387 1 97.69 15 VAL B C 1
ATOM 1579 O O . VAL B 1 15 ? 13.852 15.047 6.625 1 97.69 15 VAL B O 1
ATOM 1582 N N . ALA B 1 16 ? 15.555 14.906 5.176 1 97.25 16 ALA B N 1
ATOM 1583 C CA . ALA B 1 16 ? 14.688 14.688 4.02 1 97.25 16 ALA B CA 1
ATOM 1584 C C . ALA B 1 16 ? 13.828 13.445 4.207 1 97.25 16 ALA B C 1
ATOM 1586 O O . ALA B 1 16 ? 12.641 13.445 3.869 1 97.25 16 ALA B O 1
ATOM 1587 N N . GLU B 1 17 ? 14.414 12.383 4.703 1 96.5 17 GLU B N 1
ATOM 1588 C CA . GLU B 1 17 ? 13.68 11.148 4.961 1 96.5 17 GLU B CA 1
ATOM 1589 C C . GLU B 1 17 ? 12.523 11.383 5.93 1 96.5 17 GLU B C 1
ATOM 1591 O O . GLU B 1 17 ? 11.406 10.906 5.703 1 96.5 17 GLU B O 1
ATOM 1596 N N . LYS B 1 18 ? 12.82 12.109 6.977 1 95.75 18 LYS B N 1
ATOM 1597 C CA . LYS B 1 18 ? 11.789 12.406 7.965 1 95.75 18 LYS B CA 1
ATOM 1598 C C . LYS B 1 18 ? 10.625 13.172 7.332 1 95.75 18 LYS B C 1
ATOM 1600 O O . LYS B 1 18 ? 9.461 12.859 7.578 1 95.75 18 LYS B O 1
ATOM 1605 N N . ILE B 1 19 ? 10.969 14.141 6.527 1 93.94 19 ILE B N 1
ATOM 1606 C CA . ILE B 1 19 ? 9.945 14.93 5.852 1 93.94 19 ILE B CA 1
ATOM 1607 C C . ILE B 1 19 ? 9.148 14.031 4.895 1 93.94 19 ILE B C 1
ATOM 1609 O O . ILE B 1 19 ? 7.918 14.086 4.867 1 93.94 19 ILE B O 1
ATOM 1613 N N . LEU B 1 20 ? 9.844 13.211 4.172 1 91.88 20 LEU B N 1
ATOM 1614 C CA . LEU B 1 20 ? 9.203 12.336 3.199 1 91.88 20 LEU B CA 1
ATOM 1615 C C . LEU B 1 20 ? 8.234 11.383 3.885 1 91.88 20 LEU B C 1
ATOM 1617 O O . LEU B 1 20 ? 7.082 11.258 3.461 1 91.88 20 LEU B O 1
ATOM 1621 N N . VAL B 1 21 ? 8.68 10.75 4.965 1 89.38 21 VAL B N 1
ATOM 1622 C CA . VAL B 1 21 ? 7.883 9.703 5.594 1 89.38 21 VAL B CA 1
ATOM 1623 C C . VAL B 1 21 ? 6.699 10.328 6.332 1 89.38 21 VAL B C 1
ATOM 1625 O O . VAL B 1 21 ? 5.621 9.727 6.402 1 89.38 21 VAL B O 1
ATOM 1628 N N . ASP B 1 22 ? 6.875 11.555 6.797 1 84.69 22 ASP B N 1
ATOM 1629 C CA . ASP B 1 22 ? 5.828 12.188 7.598 1 84.69 22 ASP B CA 1
ATOM 1630 C C . ASP B 1 22 ? 4.859 12.977 6.715 1 84.69 22 ASP B C 1
ATOM 1632 O O . ASP B 1 22 ? 3.654 12.992 6.969 1 84.69 22 ASP B O 1
ATOM 1636 N N . LYS B 1 23 ? 5.453 13.602 5.633 1 83.94 23 LYS B N 1
ATOM 1637 C CA . LYS B 1 23 ? 4.637 14.594 4.938 1 83.94 23 LYS B CA 1
ATOM 1638 C C . LYS B 1 23 ? 4.543 14.273 3.445 1 83.94 23 LYS B C 1
ATOM 1640 O O . LYS B 1 23 ? 3.691 14.828 2.742 1 83.94 23 LYS B O 1
ATOM 1645 N N . GLY B 1 24 ? 5.355 13.445 2.896 1 83.44 24 GLY B N 1
ATOM 1646 C CA . GLY B 1 24 ? 5.266 13.055 1.499 1 83.44 24 GLY B CA 1
ATOM 1647 C C . GLY B 1 24 ? 6.18 13.859 0.595 1 83.44 24 GLY B C 1
ATOM 1648 O O . GLY B 1 24 ? 6.77 14.852 1.026 1 83.44 24 GLY B O 1
ATOM 1649 N N . PHE B 1 25 ? 6.199 13.484 -0.644 1 84.81 25 PHE B N 1
ATOM 1650 C CA . PHE B 1 25 ? 7.137 14.039 -1.614 1 84.81 25 PHE B CA 1
ATOM 1651 C C . PHE B 1 25 ? 6.797 15.492 -1.919 1 84.81 25 PHE B C 1
ATOM 1653 O O . PHE B 1 25 ? 7.688 16.297 -2.195 1 84.81 25 PHE B O 1
ATOM 1660 N N . SER B 1 26 ? 5.543 15.836 -1.907 1 84.44 26 SER B N 1
ATOM 1661 C CA . SER B 1 26 ? 5.129 17.203 -2.238 1 84.44 26 SER B CA 1
ATOM 1662 C C . SER B 1 26 ? 5.691 18.203 -1.244 1 84.44 26 SER B C 1
ATOM 1664 O O . SER B 1 26 ? 5.832 19.391 -1.564 1 84.44 26 SER B O 1
ATOM 1666 N N . ASN B 1 27 ? 6.09 17.734 -0.155 1 90 27 ASN B N 1
ATOM 1667 C CA . ASN B 1 27 ? 6.605 18.609 0.888 1 90 27 ASN B CA 1
ATOM 1668 C C . ASN B 1 27 ? 8.133 18.578 0.955 1 90 27 ASN B C 1
ATOM 1670 O O . ASN B 1 27 ? 8.742 19.297 1.733 1 90 27 ASN B O 1
ATOM 1674 N N . LEU B 1 28 ? 8.641 17.688 0.168 1 93.75 28 LEU B N 1
ATOM 1675 C CA . LEU B 1 28 ? 10.094 17.594 0.121 1 93.75 28 LEU B CA 1
ATOM 1676 C C . LEU B 1 28 ? 10.688 18.688 -0.742 1 93.75 28 LEU B C 1
ATOM 1678 O O . LEU B 1 28 ? 11.055 18.453 -1.896 1 93.75 28 LEU B O 1
ATOM 1682 N N . THR B 1 29 ? 10.836 19.875 -0.115 1 96.19 29 THR B N 1
ATOM 1683 C CA . THR B 1 29 ? 11.398 21.047 -0.781 1 96.19 29 THR B CA 1
ATOM 1684 C C . THR B 1 29 ? 12.641 21.547 -0.045 1 96.19 29 THR B C 1
ATOM 1686 O O . THR B 1 29 ? 12.844 21.234 1.13 1 96.19 29 THR B O 1
ATOM 1689 N N . ALA B 1 30 ? 13.414 22.312 -0.833 1 97.56 30 ALA B N 1
ATOM 1690 C CA . ALA B 1 30 ? 14.617 22.891 -0.227 1 97.56 30 ALA B CA 1
ATOM 1691 C C . ALA B 1 30 ? 14.258 23.766 0.965 1 97.56 30 ALA B C 1
ATOM 1693 O O . ALA B 1 30 ? 14.938 23.734 1.995 1 97.56 30 ALA B O 1
ATOM 1694 N N . ARG B 1 31 ? 13.258 24.469 0.852 1 97.75 31 ARG B N 1
ATOM 1695 C CA . ARG B 1 31 ? 12.82 25.359 1.92 1 97.75 31 ARG B CA 1
ATOM 1696 C C . ARG B 1 31 ? 12.445 24.578 3.172 1 97.75 31 ARG B C 1
ATOM 1698 O O . ARG B 1 31 ? 12.891 24.906 4.273 1 97.75 31 ARG B O 1
ATOM 1705 N N . ASN B 1 32 ? 11.641 23.547 3.057 1 97.75 32 ASN B N 1
ATOM 1706 C CA . ASN B 1 32 ? 11.211 22.734 4.195 1 97.75 32 ASN B CA 1
ATOM 1707 C C . ASN B 1 32 ? 12.391 22.047 4.875 1 97.75 32 ASN B C 1
ATOM 1709 O O . ASN B 1 32 ? 12.438 21.953 6.102 1 97.75 32 ASN B O 1
ATOM 1713 N N . ILE B 1 33 ? 13.273 21.516 4.086 1 98.19 33 ILE B N 1
ATOM 1714 C CA . ILE B 1 33 ? 14.453 20.859 4.629 1 98.19 33 ILE B CA 1
ATOM 1715 C C . ILE B 1 33 ? 15.312 21.875 5.391 1 98.19 33 ILE B C 1
ATOM 1717 O O . ILE B 1 33 ? 15.719 21.625 6.523 1 98.19 33 ILE B O 1
ATOM 1721 N N . ALA B 1 34 ? 15.547 23.016 4.746 1 98 34 ALA B N 1
ATOM 1722 C CA . ALA B 1 34 ? 16.359 24.062 5.359 1 98 34 ALA B CA 1
ATOM 1723 C C . ALA B 1 34 ? 15.734 24.531 6.672 1 98 34 ALA B C 1
ATOM 1725 O O . ALA B 1 34 ? 16.422 24.656 7.684 1 98 34 ALA B O 1
ATOM 1726 N N . ASP B 1 35 ? 14.484 24.719 6.648 1 97.88 35 ASP B N 1
ATOM 1727 C CA . ASP B 1 35 ? 13.758 25.141 7.844 1 97.88 35 ASP B CA 1
ATOM 1728 C C . ASP B 1 35 ? 13.891 24.109 8.961 1 97.88 35 ASP B C 1
ATOM 1730 O O . ASP B 1 35 ? 14.148 24.469 10.109 1 97.88 35 ASP B O 1
ATOM 1734 N N . ALA B 1 36 ? 13.773 22.906 8.664 1 96.69 36 ALA B N 1
ATOM 1735 C CA . ALA B 1 36 ? 13.852 21.844 9.648 1 96.69 36 ALA B CA 1
ATOM 1736 C C . ALA B 1 36 ? 15.25 21.734 10.25 1 96.69 36 ALA B C 1
ATOM 1738 O O . ALA B 1 36 ? 15.414 21.359 11.414 1 96.69 36 ALA B O 1
ATOM 1739 N N . MET B 1 37 ? 16.156 22.094 9.453 1 96.56 37 MET B N 1
ATOM 1740 C CA . MET B 1 37 ? 17.547 21.984 9.891 1 96.56 37 MET B CA 1
ATOM 1741 C C . MET B 1 37 ? 18.016 23.297 10.523 1 96.56 37 MET B C 1
ATOM 1743 O O . MET B 1 37 ? 19.094 23.344 11.133 1 96.56 37 MET B O 1
ATOM 1747 N N . GLY B 1 38 ? 17.266 24.328 10.367 1 96.62 38 GLY B N 1
ATOM 1748 C CA . GLY B 1 38 ? 17.656 25.641 10.883 1 96.62 38 GLY B CA 1
ATOM 1749 C C . GLY B 1 38 ? 18.781 26.281 10.094 1 96.62 38 GLY B C 1
ATOM 1750 O O . GLY B 1 38 ? 19.672 26.906 10.672 1 96.62 38 GLY B O 1
ATOM 1751 N N . ILE B 1 39 ? 18.734 26.094 8.859 1 96 39 ILE B N 1
ATOM 1752 C CA . ILE B 1 39 ? 19.781 26.641 8.008 1 96 39 ILE B CA 1
ATOM 1753 C C . ILE B 1 39 ? 19.156 27.281 6.773 1 96 39 ILE B C 1
ATOM 1755 O O . ILE B 1 39 ? 17.953 27.219 6.574 1 96 39 ILE B O 1
ATOM 1759 N N . SER B 1 40 ? 20.031 27.953 5.953 1 95.56 40 SER B N 1
ATOM 1760 C CA . SER B 1 40 ? 19.609 28.422 4.633 1 95.56 40 SER B CA 1
ATOM 1761 C C . SER B 1 40 ? 19.578 27.281 3.625 1 95.56 40 SER B C 1
ATOM 1763 O O . SER B 1 40 ? 20.062 26.172 3.912 1 95.56 40 SER B O 1
ATOM 1765 N N . THR B 1 41 ? 19.078 27.594 2.395 1 96.88 41 THR B N 1
ATOM 1766 C CA . THR B 1 41 ? 18.984 26.578 1.364 1 96.88 41 THR B CA 1
ATOM 1767 C C . THR B 1 41 ? 20.344 26.344 0.706 1 96.88 41 THR B C 1
ATOM 1769 O O . THR B 1 41 ? 20.547 25.312 0.061 1 96.88 41 THR B O 1
ATOM 1772 N N . GLN B 1 42 ? 21.25 27.172 0.875 1 95.62 42 GLN B N 1
ATOM 1773 C CA . GLN B 1 42 ? 22.516 27.141 0.154 1 95.62 42 GLN B CA 1
ATOM 1774 C C . GLN B 1 42 ? 23.281 25.859 0.431 1 95.62 42 GLN B C 1
ATOM 1776 O O . GLN B 1 42 ? 23.75 25.188 -0.498 1 95.62 42 GLN B O 1
ATOM 1781 N N . PRO B 1 43 ? 23.453 25.438 1.637 1 95.75 43 PRO B N 1
ATOM 1782 C CA . PRO B 1 43 ? 24.172 24.188 1.913 1 95.75 43 PRO B CA 1
ATOM 1783 C C . PRO B 1 43 ? 23.578 22.984 1.206 1 95.75 43 PRO B C 1
ATOM 1785 O O . PRO B 1 43 ? 24.297 22.047 0.843 1 95.75 43 PRO B O 1
ATOM 1788 N N . ILE B 1 44 ? 22.297 22.906 1.011 1 97.62 44 ILE B N 1
ATOM 1789 C CA . ILE B 1 44 ? 21.625 21.812 0.316 1 97.62 44 ILE B CA 1
ATOM 1790 C C . ILE B 1 44 ? 22.125 21.734 -1.122 1 97.62 44 ILE B C 1
ATOM 1792 O O . ILE B 1 44 ? 22.469 20.641 -1.604 1 97.62 44 ILE B O 1
ATOM 1796 N N . TYR B 1 45 ? 22.312 22.891 -1.714 1 96.19 45 TYR B N 1
ATOM 1797 C CA . TYR B 1 45 ? 22.672 22.922 -3.127 1 96.19 45 TYR B CA 1
ATOM 1798 C C . TYR B 1 45 ? 24.172 22.797 -3.309 1 96.19 45 TYR B C 1
ATOM 1800 O O . TYR B 1 45 ? 24.656 22.656 -4.43 1 96.19 45 TYR B O 1
ATOM 1808 N N . LEU B 1 46 ? 24.938 22.875 -2.275 1 96.31 46 LEU B N 1
ATOM 1809 C CA . LEU B 1 46 ? 26.344 22.5 -2.318 1 96.31 46 LEU B CA 1
ATOM 1810 C C . LEU B 1 46 ? 26.516 20.984 -2.408 1 96.31 46 LEU B C 1
ATOM 1812 O O . LEU B 1 46 ? 27.516 20.5 -2.939 1 96.31 46 LEU B O 1
ATOM 1816 N N . GLU B 1 47 ? 25.516 20.266 -1.918 1 96.94 47 GLU B N 1
ATOM 1817 C CA . GLU B 1 47 ? 25.609 18.812 -1.848 1 96.94 47 GLU B CA 1
ATOM 1818 C C . GLU B 1 47 ? 24.797 18.156 -2.969 1 96.94 47 GLU B C 1
ATOM 1820 O O . GLU B 1 47 ? 25.109 17.047 -3.391 1 96.94 47 GLU B O 1
ATOM 1825 N N . PHE B 1 48 ? 23.766 18.875 -3.471 1 97.94 48 PHE B N 1
ATOM 1826 C CA . PHE B 1 48 ? 22.891 18.359 -4.508 1 97.94 48 PHE B CA 1
ATOM 1827 C C . PHE B 1 48 ? 22.719 19.359 -5.633 1 97.94 48 PHE B C 1
ATOM 1829 O O . PHE B 1 48 ? 22.547 20.562 -5.379 1 97.94 48 PHE B O 1
ATOM 1836 N N . VAL B 1 49 ? 22.672 18.875 -6.836 1 97.38 49 VAL B N 1
ATOM 1837 C CA . VAL B 1 49 ? 22.562 19.734 -8.008 1 97.38 49 VAL B CA 1
ATOM 1838 C C . VAL B 1 49 ? 21.234 20.469 -8.008 1 97.38 49 VAL B C 1
ATOM 1840 O O . VAL B 1 49 ? 21.156 21.641 -8.375 1 97.38 49 VAL B O 1
ATOM 1843 N N . ASN B 1 50 ? 20.203 19.797 -7.719 1 96.75 50 ASN B N 1
ATOM 1844 C CA . ASN B 1 50 ? 18.828 20.266 -7.605 1 96.75 50 ASN B CA 1
ATOM 1845 C C . ASN B 1 50 ? 17.969 19.344 -6.742 1 96.75 50 ASN B C 1
ATOM 1847 O O . ASN B 1 50 ? 18.469 18.328 -6.238 1 96.75 50 ASN B O 1
ATOM 1851 N N . MET B 1 51 ? 16.781 19.672 -6.57 1 95.75 51 MET B N 1
ATOM 1852 C CA . MET B 1 51 ? 15.922 18.891 -5.695 1 95.75 51 MET B CA 1
ATOM 1853 C C . MET B 1 51 ? 15.633 17.516 -6.297 1 95.75 51 MET B C 1
ATOM 1855 O O . MET B 1 51 ? 15.453 16.547 -5.566 1 95.75 51 MET B O 1
ATOM 1859 N N . ASP B 1 52 ? 15.625 17.438 -7.551 1 95.12 52 ASP B N 1
ATOM 1860 C CA . ASP B 1 52 ? 15.453 16.125 -8.188 1 95.12 52 ASP B CA 1
ATOM 1861 C C . ASP B 1 52 ? 16.609 15.188 -7.844 1 95.12 52 ASP B C 1
ATOM 1863 O O . ASP B 1 52 ? 16.391 14.016 -7.547 1 95.12 52 ASP B O 1
ATOM 1867 N N . ASP B 1 53 ? 17.75 15.711 -7.918 1 96.31 53 ASP B N 1
ATOM 1868 C CA . ASP B 1 53 ? 18.938 14.953 -7.523 1 96.31 53 ASP B CA 1
ATOM 1869 C C . ASP B 1 53 ? 18.828 14.5 -6.07 1 96.31 53 ASP B C 1
ATOM 1871 O O . ASP B 1 53 ? 19.141 13.352 -5.75 1 96.31 53 ASP B O 1
ATOM 1875 N N . LEU B 1 54 ? 18.453 15.352 -5.207 1 97.06 54 LEU B N 1
ATOM 1876 C CA . LEU B 1 54 ? 18.297 15.008 -3.799 1 97.06 54 LEU B CA 1
ATOM 1877 C C . LEU B 1 54 ? 17.266 13.898 -3.623 1 97.06 54 LEU B C 1
ATOM 1879 O O . LEU B 1 54 ? 17.516 12.914 -2.92 1 97.06 54 LEU B O 1
ATOM 1883 N N . LYS B 1 55 ? 16.109 14.039 -4.246 1 95.31 55 LYS B N 1
ATOM 1884 C CA . LYS B 1 55 ? 15.031 13.062 -4.121 1 95.31 55 LYS B CA 1
ATOM 1885 C C . LYS B 1 55 ? 15.461 11.703 -4.656 1 95.31 55 LYS B C 1
ATOM 1887 O O . LYS B 1 55 ? 15.18 10.672 -4.043 1 95.31 55 LYS B O 1
ATOM 1892 N N . ARG B 1 56 ? 16.156 11.703 -5.738 1 94.56 56 ARG B N 1
ATOM 1893 C CA . ARG B 1 56 ? 16.656 10.453 -6.309 1 94.56 56 ARG B CA 1
ATOM 1894 C C . ARG B 1 56 ? 17.656 9.789 -5.359 1 94.56 56 ARG B C 1
ATOM 1896 O O . ARG B 1 56 ? 17.594 8.57 -5.16 1 94.56 56 ARG B O 1
ATOM 1903 N N . THR B 1 57 ? 18.5 10.578 -4.887 1 96.31 57 THR B N 1
ATOM 1904 C CA . THR B 1 57 ? 19.484 10.062 -3.945 1 96.31 57 THR B CA 1
ATOM 1905 C C . THR B 1 57 ? 18.797 9.484 -2.707 1 96.31 57 THR B C 1
ATOM 1907 O O . THR B 1 57 ? 19.203 8.438 -2.203 1 96.31 57 THR B O 1
ATOM 1910 N N . LEU B 1 58 ? 17.828 10.164 -2.225 1 96.31 58 LEU B N 1
ATOM 1911 C CA . LEU B 1 58 ? 17.078 9.711 -1.058 1 96.31 58 LEU B CA 1
ATOM 1912 C C . LEU B 1 58 ? 16.406 8.367 -1.331 1 96.31 58 LEU B C 1
ATOM 1914 O O . LEU B 1 58 ? 16.516 7.438 -0.528 1 96.31 58 LEU B O 1
ATOM 1918 N N . ILE B 1 59 ? 15.75 8.219 -2.438 1 94.62 59 ILE B N 1
ATOM 1919 C CA . ILE B 1 59 ? 15.055 6.984 -2.793 1 94.62 59 ILE B CA 1
ATOM 1920 C C . ILE B 1 59 ? 16.062 5.836 -2.891 1 94.62 59 ILE B C 1
ATOM 1922 O O . ILE B 1 59 ? 15.797 4.734 -2.4 1 94.62 59 ILE B O 1
ATOM 1926 N N . LYS B 1 60 ? 17.141 6.133 -3.514 1 95.69 60 LYS B N 1
ATOM 1927 C CA . LYS B 1 60 ? 18.188 5.121 -3.627 1 95.69 60 LYS B CA 1
ATOM 1928 C C . LYS B 1 60 ? 18.688 4.688 -2.252 1 95.69 60 LYS B C 1
ATOM 1930 O O . LYS B 1 60 ? 18.906 3.498 -2.016 1 95.69 60 LYS B O 1
ATOM 1935 N N . SER B 1 61 ? 18.844 5.625 -1.439 1 96.31 61 SER B N 1
ATOM 1936 C CA . SER B 1 61 ? 19.312 5.328 -0.09 1 96.31 61 SER B CA 1
ATOM 1937 C C . SER B 1 61 ? 18.312 4.469 0.667 1 96.31 61 SER B C 1
ATOM 1939 O O . SER B 1 61 ? 18.688 3.508 1.34 1 96.31 61 SER B O 1
ATOM 1941 N N . LEU B 1 62 ? 17.031 4.812 0.604 1 95.56 62 LEU B N 1
ATOM 1942 C CA . LEU B 1 62 ? 15.984 4.047 1.271 1 95.56 62 LEU B CA 1
ATOM 1943 C C . LEU B 1 62 ? 15.898 2.635 0.702 1 95.56 62 LEU B C 1
ATOM 1945 O O . LEU B 1 62 ? 15.75 1.667 1.452 1 95.56 62 LEU B O 1
ATOM 1949 N N . PHE B 1 63 ? 15.992 2.518 -0.593 1 96.12 63 PHE B N 1
ATOM 1950 C CA . PHE B 1 63 ? 15.984 1.201 -1.221 1 96.12 63 PHE B CA 1
ATOM 1951 C C . PHE B 1 63 ? 17.172 0.366 -0.749 1 96.12 63 PHE B C 1
ATOM 1953 O O . PHE B 1 63 ? 17.031 -0.832 -0.494 1 96.12 63 PHE B O 1
ATOM 1960 N N . HIS B 1 64 ? 18.312 1.027 -0.666 1 96.38 64 HIS B N 1
ATOM 1961 C CA . HIS B 1 64 ? 19.516 0.33 -0.214 1 96.38 64 HIS B CA 1
ATOM 1962 C C . HIS B 1 64 ? 19.328 -0.212 1.2 1 96.38 64 HIS B C 1
ATOM 1964 O O . HIS B 1 64 ? 19.828 -1.292 1.522 1 96.38 64 HIS B O 1
ATOM 1970 N N . ARG B 1 65 ? 18.672 0.494 2.006 1 95.88 65 ARG B N 1
ATOM 1971 C CA . ARG B 1 65 ? 18.375 0.008 3.346 1 95.88 65 ARG B CA 1
ATOM 1972 C C . ARG B 1 65 ? 17.547 -1.279 3.287 1 95.88 65 ARG B C 1
ATOM 1974 O O . ARG B 1 65 ? 17.75 -2.188 4.094 1 95.88 65 ARG B O 1
ATOM 1981 N N . MET B 1 66 ? 16.594 -1.331 2.391 1 96.06 66 MET B N 1
ATOM 1982 C CA . MET B 1 66 ? 15.805 -2.543 2.193 1 96.06 66 MET B CA 1
ATOM 1983 C C . MET B 1 66 ? 16.688 -3.697 1.73 1 96.06 66 MET B C 1
ATOM 1985 O O . MET B 1 66 ? 16.547 -4.824 2.209 1 96.06 66 MET B O 1
ATOM 1989 N N . GLN B 1 67 ? 17.594 -3.387 0.824 1 96.44 67 GLN B N 1
ATOM 1990 C CA . GLN B 1 67 ? 18.531 -4.402 0.346 1 96.44 67 GLN B CA 1
ATOM 1991 C C . GLN B 1 67 ? 19.391 -4.945 1.486 1 96.44 67 GLN B C 1
ATOM 1993 O O . GLN B 1 67 ? 19.609 -6.156 1.587 1 96.44 67 GLN B O 1
ATOM 1998 N N . LEU B 1 68 ? 19.797 -4.039 2.342 1 95.81 68 LEU B N 1
ATOM 1999 C CA . LEU B 1 68 ? 20.672 -4.422 3.449 1 95.81 68 LEU B CA 1
ATOM 2000 C C . LEU B 1 68 ? 19.906 -5.207 4.504 1 95.81 68 LEU B C 1
ATOM 2002 O O . LEU B 1 68 ? 20.484 -6.004 5.238 1 95.81 68 LEU B O 1
ATOM 2006 N N . PHE B 1 69 ? 18.672 -4.984 4.562 1 96.06 69 PHE B N 1
ATOM 2007 C CA . PHE B 1 69 ? 17.797 -5.668 5.504 1 96.06 69 PHE B CA 1
ATOM 2008 C C . PHE B 1 69 ? 17.625 -7.133 5.117 1 96.06 69 PHE B C 1
ATOM 2010 O O . PHE B 1 69 ? 17.266 -7.965 5.957 1 96.06 69 PHE B O 1
ATOM 2017 N N . TYR B 1 70 ? 17.828 -7.484 3.914 1 95.12 70 TYR B N 1
ATOM 2018 C CA . TYR B 1 70 ? 17.625 -8.82 3.381 1 95.12 70 TYR B CA 1
ATOM 2019 C C . TYR B 1 70 ? 18.516 -9.836 4.078 1 95.12 70 TYR B C 1
ATOM 2021 O O . TYR B 1 70 ? 19.719 -9.609 4.234 1 95.12 70 TYR B O 1
ATOM 2029 N N . LYS B 1 71 ? 17.922 -10.867 4.488 1 92.44 71 LYS B N 1
ATOM 2030 C CA . LYS B 1 71 ? 18.625 -12.031 5.02 1 92.44 71 LYS B CA 1
ATOM 2031 C C . LYS B 1 71 ? 18.219 -13.305 4.285 1 92.44 71 LYS B C 1
ATOM 2033 O O . LYS B 1 71 ? 17.031 -13.617 4.176 1 92.44 71 LYS B O 1
ATOM 2038 N N . ALA B 1 72 ? 19.203 -14.07 3.877 1 85.5 72 ALA B N 1
ATOM 2039 C CA . ALA B 1 72 ? 18.953 -15.305 3.143 1 85.5 72 ALA B CA 1
ATOM 2040 C C . ALA B 1 72 ? 18.344 -16.359 4.055 1 85.5 72 ALA B C 1
ATOM 2042 O O . ALA B 1 72 ? 17.594 -17.234 3.6 1 85.5 72 ALA B O 1
ATOM 2043 N N . ASP B 1 73 ? 18.625 -16.312 5.293 1 85.12 73 ASP B N 1
ATOM 2044 C CA . ASP B 1 73 ? 18.203 -17.359 6.23 1 85.12 73 ASP B CA 1
ATOM 2045 C C . ASP B 1 73 ? 16.938 -16.953 6.969 1 85.12 73 ASP B C 1
ATOM 2047 O O . ASP B 1 73 ? 16.859 -17.047 8.195 1 85.12 73 ASP B O 1
ATOM 2051 N N . VAL B 1 74 ? 15.938 -16.531 6.289 1 86.94 74 VAL B N 1
ATOM 2052 C CA . VAL B 1 74 ? 14.703 -16.062 6.906 1 86.94 74 VAL B CA 1
ATOM 2053 C C . VAL B 1 74 ? 13.688 -17.203 6.965 1 86.94 74 VAL B C 1
ATOM 2055 O O . VAL B 1 74 ? 12.5 -16.984 7.188 1 86.94 74 VAL B O 1
ATOM 2058 N N . GLY B 1 75 ? 14.117 -18.5 6.781 1 83 75 GLY B N 1
ATOM 2059 C CA . GLY B 1 75 ? 13.219 -19.625 6.965 1 83 75 GLY B CA 1
ATOM 2060 C C . GLY B 1 75 ? 12.859 -20.328 5.664 1 83 75 GLY B C 1
ATOM 2061 O O . GLY B 1 75 ? 11.961 -21.156 5.633 1 83 75 GLY B O 1
ATOM 2062 N N . ALA B 1 76 ? 13.383 -19.875 4.578 1 88 76 ALA B N 1
ATOM 2063 C CA . ALA B 1 76 ? 13.172 -20.531 3.289 1 88 76 ALA B CA 1
ATOM 2064 C C . ALA B 1 76 ? 14.469 -20.609 2.498 1 88 76 ALA B C 1
ATOM 2066 O O . ALA B 1 76 ? 15.266 -19.672 2.498 1 88 76 ALA B O 1
ATOM 2067 N N . SER B 1 77 ? 14.633 -21.688 1.849 1 89.44 77 SER B N 1
ATOM 2068 C CA . SER B 1 77 ? 15.844 -21.906 1.063 1 89.44 77 SER B CA 1
ATOM 2069 C C . SER B 1 77 ? 15.695 -21.344 -0.346 1 89.44 77 SER B C 1
ATOM 2071 O O . SER B 1 77 ? 16.656 -20.844 -0.93 1 89.44 77 SER B O 1
ATOM 2073 N N . ASP B 1 78 ? 14.492 -21.406 -0.874 1 94.5 78 ASP B N 1
ATOM 2074 C CA . ASP B 1 78 ? 14.258 -20.844 -2.203 1 94.5 78 ASP B CA 1
ATOM 2075 C C . ASP B 1 78 ? 14.344 -19.328 -2.184 1 94.5 78 ASP B C 1
ATOM 2077 O O . ASP B 1 78 ? 13.656 -18.672 -1.393 1 94.5 78 ASP B O 1
ATOM 2081 N N . PRO B 1 79 ? 15.125 -18.719 -3.055 1 95.5 79 PRO B N 1
ATOM 2082 C CA . PRO B 1 79 ? 15.32 -17.281 -3.002 1 95.5 79 PRO B CA 1
ATOM 2083 C C . PRO B 1 79 ? 14.039 -16.5 -3.314 1 95.5 79 PRO B C 1
ATOM 2085 O O . PRO B 1 79 ? 13.859 -15.383 -2.828 1 95.5 79 PRO B O 1
ATOM 2088 N N . VAL B 1 80 ? 13.172 -17.016 -4.102 1 96.81 80 VAL B N 1
ATOM 2089 C CA . VAL B 1 80 ? 11.906 -16.359 -4.414 1 96.81 80 VAL B CA 1
ATOM 2090 C C . VAL B 1 80 ? 11.07 -16.219 -3.146 1 96.81 80 VAL B C 1
ATOM 2092 O O . VAL B 1 80 ? 10.469 -15.164 -2.902 1 96.81 80 VAL B O 1
ATOM 2095 N N . ILE B 1 81 ? 11.047 -17.281 -2.359 1 96.56 81 ILE B N 1
ATOM 2096 C CA . ILE B 1 81 ? 10.297 -17.25 -1.106 1 96.56 81 ILE B CA 1
ATOM 2097 C C . ILE B 1 81 ? 11.016 -16.359 -0.097 1 96.56 81 ILE B C 1
ATOM 2099 O O . ILE B 1 81 ? 10.383 -15.562 0.594 1 96.56 81 ILE B O 1
ATOM 2103 N N . ALA B 1 82 ? 12.359 -16.5 -0.046 1 96.62 82 ALA B N 1
ATOM 2104 C CA . ALA B 1 82 ? 13.148 -15.695 0.888 1 96.62 82 ALA B CA 1
ATOM 2105 C C . ALA B 1 82 ? 12.977 -14.203 0.621 1 96.62 82 ALA B C 1
ATOM 2107 O O . ALA B 1 82 ? 12.852 -13.406 1.556 1 96.62 82 ALA B O 1
ATOM 2108 N N . LEU B 1 83 ? 12.992 -13.805 -0.616 1 97.56 83 LEU B N 1
ATOM 2109 C CA . LEU B 1 83 ? 12.766 -12.414 -0.986 1 97.56 83 LEU B CA 1
ATOM 2110 C C . LEU B 1 83 ? 11.406 -11.93 -0.483 1 97.56 83 LEU B C 1
ATOM 2112 O O . LEU B 1 83 ? 11.312 -10.852 0.113 1 97.56 83 LEU B O 1
ATOM 2116 N N . GLY B 1 84 ? 10.375 -12.734 -0.724 1 97.75 84 GLY B N 1
ATOM 2117 C CA . GLY B 1 84 ? 9.039 -12.383 -0.265 1 97.75 84 GLY B CA 1
ATOM 2118 C C . GLY B 1 84 ? 8.953 -12.219 1.24 1 97.75 84 GLY B C 1
ATOM 2119 O O . GLY B 1 84 ? 8.375 -11.242 1.728 1 97.75 84 GLY B O 1
ATOM 2120 N N . LEU B 1 85 ? 9.531 -13.156 1.942 1 97.25 85 LEU B N 1
ATOM 2121 C CA . LEU B 1 85 ? 9.5 -13.102 3.4 1 97.25 85 LEU B CA 1
ATOM 2122 C C . LEU B 1 85 ? 10.242 -11.875 3.918 1 97.25 85 LEU B C 1
ATOM 2124 O O . LEU B 1 85 ? 9.789 -11.227 4.867 1 97.25 85 LEU B O 1
ATOM 2128 N N . ASN B 1 86 ? 11.367 -11.57 3.32 1 97.31 86 ASN B N 1
ATOM 2129 C CA . ASN B 1 86 ? 12.117 -10.383 3.713 1 97.31 86 ASN B CA 1
ATOM 2130 C C . ASN B 1 86 ? 11.328 -9.102 3.424 1 97.31 86 ASN B C 1
ATOM 2132 O O . ASN B 1 86 ? 11.406 -8.141 4.188 1 97.31 86 ASN B O 1
ATOM 2136 N N . PHE B 1 87 ? 10.617 -9.117 2.316 1 96.69 87 PHE B N 1
ATOM 2137 C CA . PHE B 1 87 ? 9.773 -7.973 1.976 1 96.69 87 PHE B CA 1
ATOM 2138 C C . PHE B 1 87 ? 8.719 -7.742 3.051 1 96.69 87 PHE B C 1
ATOM 2140 O O . PHE B 1 87 ? 8.516 -6.609 3.49 1 96.69 87 PHE B O 1
ATOM 2147 N N . ILE B 1 88 ? 8.078 -8.781 3.475 1 96.5 88 ILE B N 1
ATOM 2148 C CA . ILE B 1 88 ? 7.059 -8.711 4.52 1 96.5 88 ILE B CA 1
ATOM 2149 C C . ILE B 1 88 ? 7.684 -8.188 5.809 1 96.5 88 ILE B C 1
ATOM 2151 O O . ILE B 1 88 ? 7.152 -7.262 6.43 1 96.5 88 ILE B O 1
ATOM 2155 N N . LEU B 1 89 ? 8.789 -8.703 6.176 1 96.19 89 LEU B N 1
ATOM 2156 C CA . LEU B 1 89 ? 9.469 -8.312 7.41 1 96.19 89 LEU B CA 1
ATOM 2157 C C . LEU B 1 89 ? 9.891 -6.852 7.359 1 96.19 89 LEU B C 1
ATOM 2159 O O . LEU B 1 89 ? 9.766 -6.129 8.352 1 96.19 89 LEU B O 1
ATOM 2163 N N . PHE B 1 90 ? 10.43 -6.484 6.23 1 97.25 90 PHE B N 1
ATOM 2164 C CA . PHE B 1 90 ? 10.828 -5.09 6.07 1 97.25 90 PHE B CA 1
ATOM 2165 C C . PHE B 1 90 ? 9.633 -4.16 6.242 1 97.25 90 PHE B C 1
ATOM 2167 O O . PHE B 1 90 ? 9.734 -3.139 6.926 1 97.25 90 PHE B O 1
ATOM 2174 N N . ALA B 1 91 ? 8.555 -4.488 5.527 1 95.38 91 ALA B N 1
ATOM 2175 C CA . ALA B 1 91 ? 7.344 -3.678 5.609 1 95.38 91 ALA B CA 1
ATOM 2176 C C . ALA B 1 91 ? 6.855 -3.564 7.051 1 95.38 91 ALA B C 1
ATOM 2178 O O . ALA B 1 91 ? 6.395 -2.502 7.477 1 95.38 91 ALA B O 1
ATOM 2179 N N . GLN B 1 92 ? 6.945 -4.605 7.863 1 94.06 92 GLN B N 1
ATOM 2180 C CA . GLN B 1 92 ? 6.516 -4.621 9.258 1 94.06 92 GLN B CA 1
ATOM 2181 C C . GLN B 1 92 ? 7.445 -3.785 10.133 1 94.06 92 GLN B C 1
ATOM 2183 O O . GLN B 1 92 ? 6.988 -3.018 10.977 1 94.06 92 GLN B O 1
ATOM 2188 N N . LYS B 1 93 ? 8.719 -3.871 9.906 1 95.19 93 LYS B N 1
ATOM 2189 C CA . LYS B 1 93 ? 9.711 -3.221 10.758 1 95.19 93 LYS B CA 1
ATOM 2190 C C . LYS B 1 93 ? 9.898 -1.757 10.367 1 95.19 93 LYS B C 1
ATOM 2192 O O . LYS B 1 93 ? 10.133 -0.904 11.219 1 95.19 93 LYS B O 1
ATOM 2197 N N . HIS B 1 94 ? 9.828 -1.557 9.086 1 94.38 94 HIS B N 1
ATOM 2198 C CA . HIS B 1 94 ? 10.039 -0.22 8.539 1 94.38 94 HIS B CA 1
ATOM 2199 C C . HIS B 1 94 ? 8.828 0.253 7.75 1 94.38 94 HIS B C 1
ATOM 2201 O O . HIS B 1 94 ? 8.945 0.631 6.582 1 94.38 94 HIS B O 1
ATOM 2207 N N . GLN B 1 95 ? 7.777 0.306 8.445 1 91.12 95 GLN B N 1
ATOM 2208 C CA . GLN B 1 95 ? 6.496 0.566 7.797 1 91.12 95 GLN B CA 1
ATOM 2209 C C . GLN B 1 95 ? 6.496 1.922 7.098 1 91.12 95 GLN B C 1
ATOM 2211 O O . GLN B 1 95 ? 6.02 2.043 5.965 1 91.12 95 GLN B O 1
ATOM 2216 N N . LYS B 1 96 ? 7.004 2.953 7.754 1 89.5 96 LYS B N 1
ATOM 2217 C CA . LYS B 1 96 ? 6.996 4.301 7.191 1 89.5 96 LYS B CA 1
ATOM 2218 C C . LYS B 1 96 ? 7.852 4.375 5.93 1 89.5 96 LYS B C 1
ATOM 2220 O O . LYS B 1 96 ? 7.469 5.016 4.949 1 89.5 96 LYS B O 1
ATOM 2225 N N . ILE B 1 97 ? 8.984 3.74 5.961 1 92.88 97 ILE B N 1
ATOM 2226 C CA . ILE B 1 97 ? 9.859 3.709 4.793 1 92.88 97 ILE B CA 1
ATOM 2227 C C . ILE B 1 97 ? 9.188 2.936 3.664 1 92.88 97 ILE B C 1
ATOM 2229 O O . ILE B 1 97 ? 9.195 3.373 2.512 1 92.88 97 ILE B O 1
ATOM 2233 N N . TYR B 1 98 ? 8.578 1.785 3.982 1 93.19 98 TYR B N 1
ATOM 2234 C CA . TYR B 1 98 ? 7.871 0.965 3.006 1 93.19 98 TYR B CA 1
ATOM 2235 C C . TYR B 1 98 ? 6.77 1.765 2.32 1 93.19 98 TYR B C 1
ATOM 2237 O O . TYR B 1 98 ? 6.68 1.777 1.09 1 93.19 98 TYR B O 1
ATOM 2245 N N . THR B 1 99 ? 6.035 2.432 3.117 1 90.06 99 THR B N 1
ATOM 2246 C CA . THR B 1 99 ? 4.941 3.236 2.584 1 90.06 99 THR B CA 1
ATOM 2247 C C . THR B 1 99 ? 5.477 4.352 1.688 1 90.06 99 THR B C 1
ATOM 2249 O O . THR B 1 99 ? 4.93 4.609 0.616 1 90.06 99 THR B O 1
ATOM 2252 N N . ALA B 1 100 ? 6.52 4.984 2.07 1 89 100 ALA B N 1
ATOM 2253 C CA . ALA B 1 100 ? 7.117 6.066 1.29 1 89 100 ALA B CA 1
ATOM 2254 C C . ALA B 1 100 ? 7.613 5.562 -0.061 1 89 100 ALA B C 1
ATOM 2256 O O . ALA B 1 100 ? 7.426 6.223 -1.086 1 89 100 ALA B O 1
ATOM 2257 N N . LEU B 1 101 ? 8.195 4.398 -0.122 1 90.75 101 LEU B N 1
ATOM 2258 C CA . LEU B 1 101 ? 8.797 3.848 -1.33 1 90.75 101 LEU B CA 1
ATOM 2259 C C . LEU B 1 101 ? 7.723 3.355 -2.295 1 90.75 101 LEU B C 1
ATOM 2261 O O . LEU B 1 101 ? 7.84 3.543 -3.51 1 90.75 101 LEU B O 1
ATOM 2265 N N . PHE B 1 102 ? 6.637 2.795 -1.746 1 89.12 102 PHE B N 1
ATOM 2266 C CA . PHE B 1 102 ? 5.773 2.016 -2.625 1 89.12 102 PHE B CA 1
ATOM 2267 C C . PHE B 1 102 ? 4.391 2.645 -2.721 1 89.12 102 PHE B C 1
ATOM 2269 O O . PHE B 1 102 ? 3.572 2.238 -3.549 1 89.12 102 PHE B O 1
ATOM 2276 N N . MET B 1 103 ? 4.141 3.641 -1.98 1 81.38 103 MET B N 1
ATOM 2277 C CA . MET B 1 103 ? 2.826 4.273 -2.064 1 81.38 103 MET B CA 1
ATOM 2278 C C . MET B 1 103 ? 2.957 5.758 -2.393 1 81.38 103 MET B C 1
ATOM 2280 O O . MET B 1 103 ? 1.99 6.391 -2.82 1 81.38 103 MET B O 1
ATOM 2284 N N . LYS B 1 104 ? 4.09 6.305 -2.254 1 73.25 104 LYS B N 1
ATOM 2285 C CA . LYS B 1 104 ? 4.234 7.75 -2.395 1 73.25 104 LYS B CA 1
ATOM 2286 C C . LYS B 1 104 ? 5.277 8.102 -3.453 1 73.25 104 LYS B C 1
ATOM 2288 O O . LYS B 1 104 ? 5.523 9.273 -3.725 1 73.25 104 LYS B O 1
ATOM 2293 N N . ALA B 1 105 ? 5.961 7.125 -4.031 1 65.88 105 ALA B N 1
ATOM 2294 C CA . ALA B 1 105 ? 7.125 7.383 -4.867 1 65.88 105 ALA B CA 1
ATOM 2295 C C . ALA B 1 105 ? 6.723 8.078 -6.168 1 65.88 105 ALA B C 1
ATOM 2297 O O . ALA B 1 105 ? 7.027 7.594 -7.258 1 65.88 105 ALA B O 1
ATOM 2298 N N . HIS B 1 106 ? 6.137 9.188 -6.027 1 71 106 HIS B N 1
ATOM 2299 C CA . HIS B 1 106 ? 5.66 9.906 -7.199 1 71 106 HIS B CA 1
ATOM 2300 C C . HIS B 1 106 ? 6.82 10.477 -8.008 1 71 106 HIS B C 1
ATOM 2302 O O . HIS B 1 106 ? 7.648 11.219 -7.477 1 71 106 HIS B O 1
ATOM 2308 N N . GLY B 1 107 ? 6.961 9.938 -9.25 1 79 107 GLY B N 1
ATOM 2309 C CA . GLY B 1 107 ? 7.926 10.445 -10.211 1 79 107 GLY B CA 1
ATOM 2310 C C . GLY B 1 107 ? 9.18 9.602 -10.305 1 79 107 GLY B C 1
ATOM 2311 O O . GLY B 1 107 ? 10.055 9.859 -11.133 1 79 107 GLY B O 1
ATOM 2312 N N . TYR B 1 108 ? 9.344 8.641 -9.469 1 87.12 108 TYR B N 1
ATOM 2313 C CA . TYR B 1 108 ? 10.57 7.855 -9.453 1 87.12 108 TYR B CA 1
ATOM 2314 C C . TYR B 1 108 ? 10.273 6.371 -9.625 1 87.12 108 TYR B C 1
ATOM 2316 O O . TYR B 1 108 ? 11.047 5.52 -9.188 1 87.12 108 TYR B O 1
ATOM 2324 N N . GLU B 1 109 ? 9.203 6.117 -10.219 1 87.19 109 GLU B N 1
ATOM 2325 C CA . GLU B 1 109 ? 8.727 4.75 -10.367 1 87.19 109 GLU B CA 1
ATOM 2326 C C . GLU B 1 109 ? 9.664 3.928 -11.242 1 87.19 109 GLU B C 1
ATOM 2328 O O . GLU B 1 109 ? 9.938 2.762 -10.945 1 87.19 109 GLU B O 1
ATOM 2333 N N . GLU B 1 110 ? 10.133 4.566 -12.273 1 88.75 110 GLU B N 1
ATOM 2334 C CA . GLU B 1 110 ? 11.031 3.85 -13.18 1 88.75 110 GLU B CA 1
ATOM 2335 C C . GLU B 1 110 ? 12.312 3.428 -12.469 1 88.75 110 GLU B C 1
ATOM 2337 O O . GLU B 1 110 ? 12.781 2.301 -12.648 1 88.75 110 GLU B O 1
ATOM 2342 N N . GLU B 1 111 ? 12.82 4.305 -11.742 1 90.88 111 GLU B N 1
ATOM 2343 C CA . GLU B 1 111 ? 14.031 3.998 -10.984 1 90.88 111 GLU B CA 1
ATOM 2344 C C . GLU B 1 111 ? 13.781 2.879 -9.977 1 90.88 111 GLU B C 1
ATOM 2346 O O . GLU B 1 111 ? 14.594 1.961 -9.844 1 90.88 111 GLU B O 1
ATOM 2351 N N . LEU B 1 112 ? 12.688 2.971 -9.305 1 92.44 112 LEU B N 1
ATOM 2352 C CA . LEU B 1 112 ? 12.328 1.954 -8.32 1 92.44 112 LEU B CA 1
ATOM 2353 C C . LEU B 1 112 ? 12.141 0.595 -8.984 1 92.44 112 LEU B C 1
ATOM 2355 O O . LEU B 1 112 ? 12.625 -0.42 -8.477 1 92.44 112 LEU B O 1
ATOM 2359 N N . GLN B 1 113 ? 11.453 0.596 -10.109 1 92.81 113 GLN B N 1
ATOM 2360 C CA . GLN B 1 113 ? 11.266 -0.635 -10.867 1 92.81 113 GLN B CA 1
ATOM 2361 C C . GLN B 1 113 ? 12.602 -1.268 -11.234 1 92.81 113 GLN B C 1
ATOM 2363 O O . GLN B 1 113 ? 12.789 -2.475 -11.07 1 92.81 113 GLN B O 1
ATOM 2368 N N . GLN B 1 114 ? 13.469 -0.436 -11.719 1 94.19 114 GLN B N 1
ATOM 2369 C CA . GLN B 1 114 ? 14.781 -0.922 -12.133 1 94.19 114 GLN B CA 1
ATOM 2370 C C . GLN B 1 114 ? 15.562 -1.472 -10.945 1 94.19 114 GLN B C 1
ATOM 2372 O O . GLN B 1 114 ? 16.234 -2.496 -11.062 1 94.19 114 GLN B O 1
ATOM 2377 N N . MET B 1 115 ? 15.484 -0.783 -9.898 1 95.44 115 MET B N 1
ATOM 2378 C CA . MET B 1 115 ? 16.188 -1.225 -8.703 1 95.44 115 MET B CA 1
ATOM 2379 C C . MET B 1 115 ? 15.641 -2.561 -8.203 1 95.44 115 MET B C 1
ATOM 2381 O O . MET B 1 115 ? 16.406 -3.459 -7.855 1 95.44 115 MET B O 1
ATOM 2385 N N . LEU B 1 116 ? 14.359 -2.713 -8.188 1 96.31 116 LEU B N 1
ATOM 2386 C CA . LEU B 1 116 ? 13.734 -3.965 -7.777 1 96.31 116 LEU B CA 1
ATOM 2387 C C . LEU B 1 116 ? 14.133 -5.105 -8.711 1 96.31 116 LEU B C 1
ATOM 2389 O O . LEU B 1 116 ? 14.477 -6.195 -8.25 1 96.31 116 LEU B O 1
ATOM 2393 N N . GLN B 1 117 ? 14.062 -4.781 -9.977 1 95.75 117 GLN B N 1
ATOM 2394 C CA . GLN B 1 117 ? 14.406 -5.789 -10.977 1 95.75 117 GLN B CA 1
ATOM 2395 C C . GLN B 1 117 ? 15.836 -6.281 -10.789 1 95.75 117 GLN B C 1
ATOM 2397 O O . GLN B 1 117 ? 16.094 -7.488 -10.781 1 95.75 117 GLN B O 1
ATOM 2402 N N . THR B 1 118 ? 16.734 -5.34 -10.695 1 96.12 118 THR B N 1
ATOM 2403 C CA . THR B 1 118 ? 18.141 -5.676 -10.523 1 96.12 118 THR B CA 1
ATOM 2404 C C . THR B 1 118 ? 18.359 -6.449 -9.227 1 96.12 118 THR B C 1
ATOM 2406 O O . THR B 1 118 ? 19.062 -7.461 -9.211 1 96.12 118 THR B O 1
ATOM 2409 N N . PHE B 1 119 ? 17.75 -5.988 -8.211 1 97.31 119 PHE B N 1
ATOM 2410 C CA . PHE B 1 119 ? 17.891 -6.625 -6.91 1 97.31 119 PHE B CA 1
ATOM 2411 C C . PHE B 1 119 ? 17.375 -8.055 -6.949 1 97.31 119 PHE B C 1
ATOM 2413 O O . PHE B 1 119 ? 18.062 -8.984 -6.52 1 97.31 119 PHE B O 1
ATOM 2420 N N . PHE B 1 120 ? 16.125 -8.289 -7.43 1 97.06 120 PHE B N 1
ATOM 2421 C CA . PHE B 1 120 ? 15.531 -9.617 -7.512 1 97.06 120 PHE B CA 1
ATOM 2422 C C . PHE B 1 120 ? 16.375 -10.531 -8.391 1 97.06 120 PHE B C 1
ATOM 2424 O O . PHE B 1 120 ? 16.656 -11.672 -8.016 1 97.06 120 PHE B O 1
ATOM 2431 N N . GLU B 1 121 ? 16.766 -10.023 -9.508 1 95.75 121 GLU B N 1
ATOM 2432 C CA . GLU B 1 121 ? 17.562 -10.82 -10.43 1 95.75 121 GLU B CA 1
ATOM 2433 C C . GLU B 1 121 ? 18.875 -11.281 -9.789 1 95.75 121 GLU B C 1
ATOM 2435 O O . GLU B 1 121 ? 19.234 -12.453 -9.883 1 95.75 121 GLU B O 1
ATOM 2440 N N . GLU B 1 122 ? 19.562 -10.359 -9.148 1 95.38 122 GLU B N 1
ATOM 2441 C CA . GLU B 1 122 ? 20.844 -10.664 -8.508 1 95.38 122 GLU B CA 1
ATOM 2442 C C . GLU B 1 122 ? 20.672 -11.742 -7.441 1 95.38 122 GLU B C 1
ATOM 2444 O O . GLU B 1 122 ? 21.516 -12.641 -7.316 1 95.38 122 GLU B O 1
ATOM 2449 N N . ARG B 1 123 ? 19.609 -11.656 -6.723 1 95.5 123 ARG B N 1
ATOM 2450 C CA . ARG B 1 123 ? 19.375 -12.641 -5.672 1 95.5 123 ARG B CA 1
ATOM 2451 C C . ARG B 1 123 ? 19.047 -14.016 -6.262 1 95.5 123 ARG B C 1
ATOM 2453 O O . ARG B 1 123 ? 19.516 -15.039 -5.762 1 95.5 123 ARG B O 1
ATOM 2460 N N . LEU B 1 124 ? 18.25 -14.023 -7.281 1 95.31 124 LEU B N 1
ATOM 2461 C CA . LEU B 1 124 ? 17.875 -15.289 -7.906 1 95.31 124 LEU B CA 1
ATOM 2462 C C . LEU B 1 124 ? 19.078 -15.969 -8.523 1 95.31 124 LEU B C 1
ATOM 2464 O O . LEU B 1 124 ? 19.234 -17.188 -8.414 1 95.31 124 LEU B O 1
ATOM 2468 N N . LEU B 1 125 ? 20 -15.219 -9.141 1 94 125 LEU B N 1
ATOM 2469 C CA . LEU B 1 125 ? 21.141 -15.75 -9.867 1 94 125 LEU B CA 1
ATOM 2470 C C . LEU B 1 125 ? 22.141 -16.391 -8.914 1 94 125 LEU B C 1
ATOM 2472 O O . LEU B 1 125 ? 23.016 -17.156 -9.336 1 94 125 LEU B O 1
ATOM 2476 N N . LEU B 1 126 ? 22.031 -16.109 -7.656 1 93.44 126 LEU B N 1
ATOM 2477 C CA . LEU B 1 126 ? 22.922 -16.688 -6.656 1 93.44 126 LEU B CA 1
ATOM 2478 C C . LEU B 1 126 ? 22.516 -18.125 -6.324 1 93.44 126 LEU B C 1
ATOM 2480 O O . LEU B 1 126 ? 23.281 -18.859 -5.695 1 93.44 126 LEU B O 1
ATOM 2484 N N . ASP B 1 127 ? 21.344 -18.531 -6.727 1 94 127 ASP B N 1
ATOM 2485 C CA . ASP B 1 127 ? 20.828 -19.875 -6.445 1 94 127 ASP B CA 1
ATOM 2486 C C . ASP B 1 127 ? 20.953 -20.766 -7.672 1 94 127 ASP B C 1
ATOM 2488 O O . ASP B 1 127 ? 20.609 -20.359 -8.781 1 94 127 ASP B O 1
ATOM 2492 N N . LYS B 1 128 ? 21.375 -21.984 -7.469 1 93.56 128 LYS B N 1
ATOM 2493 C CA . LYS B 1 128 ? 21.594 -22.938 -8.555 1 93.56 128 LYS B CA 1
ATOM 2494 C C . LYS B 1 128 ? 20.312 -23.188 -9.328 1 93.56 128 LYS B C 1
ATOM 2496 O O . LYS B 1 128 ? 20.344 -23.469 -10.531 1 93.56 128 LYS B O 1
ATOM 2501 N N . LYS B 1 129 ? 19.219 -23.094 -8.68 1 92.88 129 LYS B N 1
ATOM 2502 C CA . LYS B 1 129 ? 17.922 -23.344 -9.305 1 92.88 129 LYS B CA 1
ATOM 2503 C C . LYS B 1 129 ? 17.625 -22.328 -10.391 1 92.88 129 LYS B C 1
ATOM 2505 O O . LYS B 1 129 ? 16.938 -22.641 -11.375 1 92.88 129 LYS B O 1
ATOM 2510 N N . TYR B 1 130 ? 18.156 -21.109 -10.227 1 94.81 130 TYR B N 1
ATOM 2511 C CA . TYR B 1 130 ? 17.734 -20.016 -11.102 1 94.81 130 TYR B CA 1
ATOM 2512 C C . TYR B 1 130 ? 18.906 -19.469 -11.914 1 94.81 130 TYR B C 1
ATOM 2514 O O . TYR B 1 130 ? 18.719 -18.625 -12.789 1 94.81 130 TYR B O 1
ATOM 2522 N N . VAL B 1 131 ? 20.109 -19.891 -11.711 1 92.88 131 VAL B N 1
ATOM 2523 C CA . VAL B 1 131 ? 21.312 -19.359 -12.328 1 92.88 131 VAL B CA 1
ATOM 2524 C C . VAL B 1 131 ? 21.219 -19.469 -13.844 1 92.88 131 VAL B C 1
ATOM 2526 O O . VAL B 1 131 ? 21.75 -18.625 -14.57 1 92.88 131 VAL B O 1
ATOM 2529 N N . GLN B 1 132 ? 20.484 -20.469 -14.328 1 92.19 132 GLN B N 1
ATOM 2530 C CA . GLN B 1 132 ? 20.391 -20.672 -15.766 1 92.19 132 GLN B CA 1
ATOM 2531 C C . GLN B 1 132 ? 19.047 -20.188 -16.297 1 92.19 132 GLN B C 1
ATOM 2533 O O . GLN B 1 132 ? 18.656 -20.5 -17.422 1 92.19 132 GLN B O 1
ATOM 2538 N N . MET B 1 133 ? 18.422 -19.484 -15.484 1 90.19 133 MET B N 1
ATOM 2539 C CA . MET B 1 133 ? 17.109 -19 -15.906 1 90.19 133 MET B CA 1
ATOM 2540 C C . MET B 1 133 ? 17.234 -18.047 -17.094 1 90.19 133 MET B C 1
ATOM 2542 O O . MET B 1 133 ? 18.047 -17.109 -17.062 1 90.19 133 MET B O 1
ATOM 2546 N N . ASP B 1 134 ? 16.469 -18.312 -18.109 1 89.31 134 ASP B N 1
ATOM 2547 C CA . ASP B 1 134 ? 16.422 -17.453 -19.281 1 89.31 134 ASP B CA 1
ATOM 2548 C C . ASP B 1 134 ? 15.836 -16.078 -18.938 1 89.31 134 ASP B C 1
ATOM 2550 O O . ASP B 1 134 ? 14.969 -15.977 -18.062 1 89.31 134 ASP B O 1
ATOM 2554 N N . LYS B 1 135 ? 16.234 -15.055 -19.656 1 89.12 135 LYS B N 1
ATOM 2555 C CA . LYS B 1 135 ? 15.789 -13.68 -19.438 1 89.12 135 LYS B CA 1
ATOM 2556 C C . LYS B 1 135 ? 14.281 -13.562 -19.625 1 89.12 135 LYS B C 1
ATOM 2558 O O . LYS B 1 135 ? 13.617 -12.805 -18.906 1 89.12 135 LYS B O 1
ATOM 2563 N N . GLY B 1 136 ? 13.781 -14.289 -20.531 1 90.19 136 GLY B N 1
ATOM 2564 C CA . GLY B 1 136 ? 12.352 -14.258 -20.766 1 90.19 136 GLY B CA 1
ATOM 2565 C C . GLY B 1 136 ? 11.539 -14.773 -19.594 1 90.19 136 GLY B C 1
ATOM 2566 O O . GLY B 1 136 ? 10.492 -14.219 -19.266 1 90.19 136 GLY B O 1
ATOM 2567 N N . LYS B 1 137 ? 12.047 -15.82 -18.984 1 92.5 137 LYS B N 1
ATOM 2568 C CA . LYS B 1 137 ? 11.359 -16.391 -17.828 1 92.5 137 LYS B CA 1
ATOM 2569 C C . LYS B 1 137 ? 11.359 -15.406 -16.656 1 92.5 137 LYS B C 1
ATOM 2571 O O . LYS B 1 137 ? 10.367 -15.32 -15.922 1 92.5 137 LYS B O 1
ATOM 2576 N N . PHE B 1 138 ? 12.461 -14.711 -16.516 1 94.25 138 PHE B N 1
ATOM 2577 C CA . PHE B 1 138 ? 12.508 -13.734 -15.43 1 94.25 138 PHE B CA 1
ATOM 2578 C C . PHE B 1 138 ? 11.547 -12.578 -15.703 1 94.25 138 PHE B C 1
ATOM 2580 O O . PHE B 1 138 ? 10.898 -12.078 -14.789 1 94.25 138 PHE B O 1
ATOM 2587 N N . VAL B 1 139 ? 11.469 -12.164 -16.922 1 92.31 139 VAL B N 1
ATOM 2588 C CA . VAL B 1 139 ? 10.594 -11.062 -17.312 1 92.31 139 VAL B CA 1
ATOM 2589 C C . VAL B 1 139 ? 9.141 -11.414 -16.969 1 92.31 139 VAL B C 1
ATOM 2591 O O . VAL B 1 139 ? 8.367 -10.539 -16.578 1 92.31 139 VAL B O 1
ATOM 2594 N N . GLU B 1 140 ? 8.812 -12.656 -17.031 1 91.44 140 GLU B N 1
ATOM 2595 C CA . GLU B 1 140 ? 7.465 -13.117 -16.719 1 91.44 140 GLU B CA 1
ATOM 2596 C C . GLU B 1 140 ? 7.266 -13.266 -15.211 1 91.44 140 GLU B C 1
ATOM 2598 O O . GLU B 1 140 ? 6.168 -13.039 -14.703 1 91.44 140 GLU B O 1
ATOM 2603 N N . LEU B 1 141 ? 8.305 -13.664 -14.562 1 94.31 141 LEU B N 1
ATOM 2604 C CA . LEU B 1 141 ? 8.234 -13.953 -13.141 1 94.31 141 LEU B CA 1
ATOM 2605 C C . LEU B 1 141 ? 8.25 -12.664 -12.32 1 94.31 141 LEU B C 1
ATOM 2607 O O . LEU B 1 141 ? 7.57 -12.562 -11.297 1 94.31 141 LEU B O 1
ATOM 2611 N N . PHE B 1 142 ? 8.93 -11.648 -12.773 1 95.75 142 PHE B N 1
ATOM 2612 C CA . PHE B 1 142 ? 9.211 -10.43 -12.031 1 95.75 142 PHE B CA 1
ATOM 2613 C C . PHE B 1 142 ? 7.914 -9.727 -11.641 1 95.75 142 PHE B C 1
ATOM 2615 O O . PHE B 1 142 ? 7.688 -9.438 -10.461 1 95.75 142 PHE B O 1
ATOM 2622 N N . PRO B 1 143 ? 7 -9.523 -12.586 1 95.31 143 PRO B N 1
ATOM 2623 C CA . PRO B 1 143 ? 5.762 -8.844 -12.195 1 95.31 143 PRO B CA 1
ATOM 2624 C C . PRO B 1 143 ? 4.957 -9.625 -11.164 1 95.31 143 PRO B C 1
ATOM 2626 O O . PRO B 1 143 ? 4.34 -9.031 -10.281 1 95.31 143 PRO B O 1
ATOM 2629 N N . LYS B 1 144 ? 4.922 -10.922 -11.266 1 95.25 144 LYS B N 1
ATOM 2630 C CA . LYS B 1 144 ? 4.223 -11.758 -10.289 1 95.25 144 LYS B CA 1
ATOM 2631 C C . LYS B 1 144 ? 4.836 -11.602 -8.898 1 95.25 144 LYS B C 1
ATOM 2633 O O . LYS B 1 144 ? 4.117 -11.5 -7.906 1 95.25 144 LYS B O 1
ATOM 2638 N N . MET B 1 145 ? 6.188 -11.594 -8.875 1 97.31 145 MET B N 1
ATOM 2639 C CA . MET B 1 145 ? 6.891 -11.406 -7.609 1 97.31 145 MET B CA 1
ATOM 2640 C C . MET B 1 145 ? 6.512 -10.07 -6.977 1 97.31 145 MET B C 1
ATOM 2642 O O . MET B 1 145 ? 6.168 -10.016 -5.797 1 97.31 145 MET B O 1
ATOM 2646 N N . VAL B 1 146 ? 6.547 -9.031 -7.812 1 97.19 146 VAL B N 1
ATO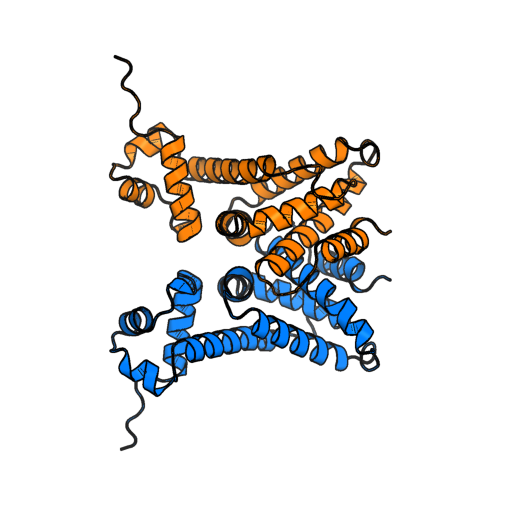M 2647 C CA . VAL B 1 146 ? 6.266 -7.691 -7.312 1 97.19 146 VAL B CA 1
ATOM 2648 C C . VAL B 1 146 ? 4.852 -7.641 -6.742 1 97.19 146 VAL B C 1
ATOM 2650 O O . VAL B 1 146 ? 4.645 -7.203 -5.605 1 97.19 146 VAL B O 1
ATOM 2653 N N . VAL B 1 147 ? 3.922 -8.133 -7.461 1 96.75 147 VAL B N 1
ATOM 2654 C CA . VAL B 1 147 ? 2.516 -8.078 -7.07 1 96.75 147 VAL B CA 1
ATOM 2655 C C . VAL B 1 147 ? 2.312 -8.859 -5.773 1 96.75 147 VAL B C 1
ATOM 2657 O O . VAL B 1 147 ? 1.708 -8.352 -4.824 1 96.75 147 VAL B O 1
ATOM 2660 N N . ILE B 1 148 ? 2.828 -10.031 -5.695 1 97.5 148 ILE B N 1
ATOM 2661 C CA . ILE B 1 148 ? 2.594 -10.906 -4.559 1 97.5 148 ILE B CA 1
ATOM 2662 C C . ILE B 1 148 ? 3.332 -10.375 -3.332 1 97.5 148 ILE B C 1
ATOM 2664 O O . ILE B 1 148 ? 2.793 -10.383 -2.223 1 97.5 148 ILE B O 1
ATOM 2668 N N . TYR B 1 149 ? 4.605 -9.922 -3.539 1 97.75 149 TYR B N 1
ATOM 2669 C CA . TYR B 1 149 ? 5.355 -9.391 -2.408 1 97.75 149 TYR B CA 1
ATOM 2670 C C . TYR B 1 149 ? 4.676 -8.148 -1.836 1 97.75 149 TYR B C 1
ATOM 2672 O O . TYR B 1 149 ? 4.504 -8.039 -0.621 1 97.75 149 TYR B O 1
ATOM 2680 N N . LEU B 1 150 ? 4.328 -7.273 -2.73 1 95.94 150 LEU B N 1
ATOM 2681 C CA . LEU B 1 150 ? 3.633 -6.066 -2.293 1 95.94 150 LEU B CA 1
ATOM 2682 C C . LEU B 1 150 ? 2.32 -6.418 -1.601 1 95.94 150 LEU B C 1
ATOM 2684 O O . LEU B 1 150 ? 1.999 -5.855 -0.55 1 95.94 150 LEU B O 1
ATOM 2688 N N . GLY B 1 151 ? 1.573 -7.316 -2.15 1 96.5 151 GLY B N 1
ATOM 2689 C CA . GLY B 1 151 ? 0.296 -7.723 -1.588 1 96.5 151 GLY B CA 1
ATOM 2690 C C . GLY B 1 151 ? 0.422 -8.344 -0.209 1 96.5 151 GLY B C 1
ATOM 2691 O O . GLY B 1 151 ? -0.292 -7.957 0.718 1 96.5 151 GLY B O 1
ATOM 2692 N N . LEU B 1 152 ? 1.297 -9.25 -0.071 1 96.81 152 LEU B N 1
ATOM 2693 C CA . LEU B 1 152 ? 1.496 -9.922 1.207 1 96.81 152 LEU B CA 1
ATOM 2694 C C . LEU B 1 152 ? 2.021 -8.953 2.258 1 96.81 152 LEU B C 1
ATOM 2696 O O . LEU B 1 152 ? 1.545 -8.945 3.395 1 96.81 152 LEU B O 1
ATOM 2700 N N . ALA B 1 153 ? 3.004 -8.172 1.843 1 95.62 153 ALA B N 1
ATOM 2701 C CA . ALA B 1 153 ? 3.57 -7.199 2.775 1 95.62 153 ALA B CA 1
ATOM 2702 C C . ALA B 1 153 ? 2.502 -6.238 3.283 1 95.62 153 ALA B C 1
ATOM 2704 O O . ALA B 1 153 ? 2.396 -5.996 4.488 1 95.62 153 ALA B O 1
ATOM 2705 N N . THR B 1 154 ? 1.743 -5.719 2.404 1 93.31 154 THR B N 1
ATOM 2706 C CA . THR B 1 154 ? 0.691 -4.777 2.777 1 93.31 154 THR B CA 1
ATOM 2707 C C . THR B 1 154 ? -0.374 -5.469 3.625 1 93.31 154 THR B C 1
ATOM 2709 O O . THR B 1 154 ? -0.729 -4.984 4.703 1 93.31 154 THR B O 1
ATOM 2712 N N . ALA B 1 155 ? -0.848 -6.66 3.209 1 93.94 155 ALA B N 1
ATOM 2713 C CA . ALA B 1 155 ? -1.922 -7.379 3.891 1 93.94 155 ALA B CA 1
ATOM 2714 C C . ALA B 1 155 ? -1.505 -7.773 5.305 1 93.94 155 ALA B C 1
ATOM 2716 O O . ALA B 1 155 ? -2.283 -7.629 6.25 1 93.94 155 ALA B O 1
ATOM 2717 N N . VAL B 1 156 ? -0.327 -8.242 5.469 1 93.19 156 VAL B N 1
ATOM 2718 C CA . VAL B 1 156 ? 0.159 -8.719 6.758 1 93.19 156 VAL B CA 1
ATOM 2719 C C . VAL B 1 156 ? 0.469 -7.527 7.664 1 93.19 156 VAL B C 1
ATOM 2721 O O . VAL B 1 156 ? 0.115 -7.531 8.844 1 93.19 156 VAL B O 1
ATOM 2724 N N . THR B 1 157 ? 1.144 -6.527 7.117 1 91 157 THR B N 1
ATOM 2725 C CA . THR B 1 157 ? 1.523 -5.359 7.902 1 91 157 THR B CA 1
ATOM 2726 C C . THR B 1 157 ? 0.287 -4.613 8.398 1 91 157 THR B C 1
ATOM 2728 O O . THR B 1 157 ? 0.247 -4.156 9.539 1 91 157 THR B O 1
ATOM 2731 N N . MET B 1 158 ? -0.727 -4.602 7.551 1 86.06 158 MET B N 1
ATOM 2732 C CA . MET B 1 158 ? -1.948 -3.891 7.918 1 86.06 158 MET B CA 1
ATOM 2733 C C . MET B 1 158 ? -2.938 -4.824 8.602 1 86.06 158 MET B C 1
ATOM 2735 O O . MET B 1 158 ? -4.043 -4.414 8.961 1 86.06 158 MET B O 1
ATOM 2739 N N . LYS B 1 159 ? -2.588 -6.09 8.695 1 88.56 159 LYS B N 1
ATOM 2740 C CA . LYS B 1 159 ? -3.375 -7.109 9.383 1 88.56 159 LYS B CA 1
ATOM 2741 C C . LYS B 1 1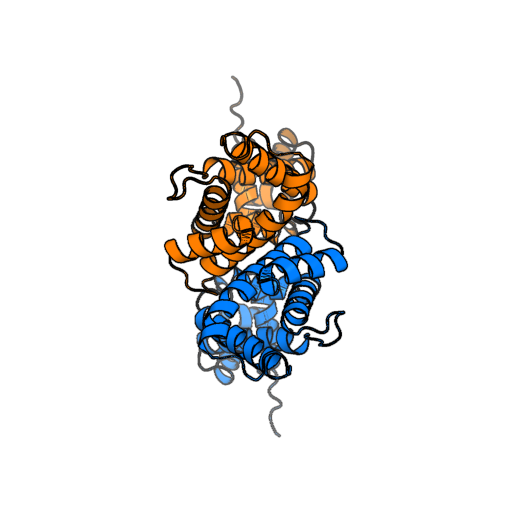59 ? -4.742 -7.281 8.727 1 88.56 159 LYS B C 1
ATOM 2743 O O . LYS B 1 159 ? -5.746 -7.484 9.414 1 88.56 159 LYS B O 1
ATOM 2748 N N . THR B 1 160 ? -4.773 -7.027 7.449 1 88.56 160 THR B N 1
ATOM 2749 C CA . THR B 1 160 ? -6 -7.301 6.703 1 88.56 160 THR B CA 1
ATOM 2750 C C . THR B 1 160 ? -6.246 -8.805 6.598 1 88.56 160 THR B C 1
ATOM 2752 O O . THR B 1 160 ? -7.387 -9.234 6.434 1 88.56 160 THR B O 1
ATOM 2755 N N . ILE B 1 161 ? -5.176 -9.523 6.648 1 89.5 161 ILE B N 1
ATOM 2756 C CA . ILE B 1 161 ? -5.227 -10.977 6.797 1 89.5 161 ILE B CA 1
ATOM 2757 C C . ILE B 1 161 ? -4.238 -11.414 7.875 1 89.5 161 ILE B C 1
ATOM 2759 O O . ILE B 1 161 ? -3.189 -10.797 8.055 1 89.5 161 ILE B O 1
ATOM 2763 N N . ASP B 1 162 ? -4.703 -12.336 8.586 1 89.88 162 ASP B N 1
ATOM 2764 C CA . ASP B 1 162 ? -3.859 -12.914 9.633 1 89.88 162 ASP B CA 1
ATOM 2765 C C . ASP B 1 162 ? -3.205 -14.203 9.148 1 89.88 162 ASP B C 1
ATOM 2767 O O . ASP B 1 162 ? -3.877 -15.227 9 1 89.88 162 ASP B O 1
ATOM 2771 N N . LEU B 1 163 ? -1.908 -14.141 8.93 1 92.56 163 LEU B N 1
ATOM 2772 C CA . LEU B 1 163 ? -1.184 -15.32 8.469 1 92.56 163 LEU B CA 1
ATOM 2773 C C . LEU B 1 163 ? -0.015 -15.641 9.391 1 92.56 163 LEU B C 1
ATOM 2775 O O . LEU B 1 163 ? 0.667 -14.734 9.875 1 92.56 163 LEU B O 1
ATOM 2779 N N . THR B 1 164 ? 0.126 -16.891 9.672 1 92.5 164 THR B N 1
ATOM 2780 C CA . THR B 1 164 ? 1.365 -17.328 10.305 1 92.5 164 THR B CA 1
ATOM 2781 C C . THR B 1 164 ? 2.514 -17.312 9.297 1 92.5 164 THR B C 1
ATOM 2783 O O . THR B 1 164 ? 2.289 -17.234 8.094 1 92.5 164 THR B O 1
ATOM 2786 N N . LYS B 1 165 ? 3.752 -17.391 9.875 1 93.31 165 LYS B N 1
ATOM 2787 C CA . LYS B 1 165 ? 4.914 -17.469 8.992 1 93.31 165 LYS B CA 1
ATOM 2788 C C . LYS B 1 165 ? 4.805 -18.641 8.023 1 93.31 165 LYS B C 1
ATOM 2790 O O . LYS B 1 165 ? 5.129 -18.5 6.84 1 93.31 165 LYS B O 1
ATOM 2795 N N . ASN B 1 166 ? 4.332 -19.719 8.453 1 93.94 166 ASN B N 1
ATOM 2796 C CA . ASN B 1 166 ? 4.168 -20.891 7.605 1 93.94 166 ASN B CA 1
ATOM 2797 C C . ASN B 1 166 ? 3.121 -20.656 6.52 1 93.94 166 ASN B C 1
ATOM 2799 O O . ASN B 1 166 ? 3.285 -21.125 5.387 1 93.94 166 ASN B O 1
ATOM 2803 N N . GLN B 1 167 ? 2.084 -19.984 6.852 1 93.56 167 GLN B N 1
ATOM 2804 C CA . GLN B 1 167 ? 1.044 -19.672 5.879 1 93.56 167 GLN B CA 1
ATOM 2805 C C . GLN B 1 167 ? 1.557 -18.719 4.812 1 93.56 167 GLN B C 1
ATOM 2807 O O . GLN B 1 167 ? 1.186 -18.812 3.641 1 93.56 167 GLN B O 1
ATOM 2812 N N . GLU B 1 168 ? 2.385 -17.703 5.27 1 95.75 168 GLU B N 1
ATOM 2813 C CA . GLU B 1 168 ? 3.021 -16.812 4.305 1 95.75 168 GLU B CA 1
ATOM 2814 C C . GLU B 1 168 ? 3.861 -17.594 3.299 1 95.75 168 GLU B C 1
ATOM 2816 O O . GLU B 1 168 ? 3.768 -17.359 2.092 1 95.75 168 GLU B O 1
ATOM 2821 N N . ILE B 1 169 ? 4.656 -18.531 3.824 1 95.06 169 ILE B N 1
ATOM 2822 C CA . ILE B 1 169 ? 5.527 -19.344 2.988 1 95.06 169 ILE B CA 1
ATOM 2823 C C . ILE B 1 169 ? 4.684 -20.172 2.023 1 95.06 169 ILE B C 1
ATOM 2825 O O . ILE B 1 169 ? 5.004 -20.281 0.835 1 95.06 169 ILE B O 1
ATOM 2829 N N . GLN B 1 170 ? 3.643 -20.75 2.537 1 93.31 170 GLN B N 1
ATOM 2830 C CA . GLN B 1 170 ? 2.766 -21.578 1.712 1 93.31 170 GLN B CA 1
ATOM 2831 C C . GLN B 1 170 ? 2.125 -20.75 0.597 1 93.31 170 GLN B C 1
ATOM 2833 O O . GLN B 1 170 ? 2.047 -21.203 -0.547 1 93.31 170 GLN B O 1
ATOM 2838 N N . LEU B 1 171 ? 1.677 -19.625 0.908 1 93.44 171 LEU B N 1
ATOM 2839 C CA . LEU B 1 171 ? 1.058 -18.75 -0.088 1 93.44 171 LEU B CA 1
ATOM 2840 C C . LEU B 1 171 ? 2.068 -18.344 -1.152 1 93.44 171 LEU B C 1
ATOM 2842 O O . LEU B 1 171 ? 1.779 -18.406 -2.35 1 93.44 171 LEU B O 1
ATOM 2846 N N . LEU B 1 172 ? 3.258 -17.906 -0.689 1 95.69 172 LEU B N 1
ATOM 2847 C CA . LEU B 1 172 ? 4.324 -17.547 -1.62 1 95.69 172 LEU B CA 1
ATOM 2848 C C . LEU B 1 172 ? 4.641 -18.719 -2.547 1 95.69 172 LEU B C 1
ATOM 2850 O O . LEU B 1 172 ? 4.777 -18.547 -3.758 1 95.69 172 LEU B O 1
ATOM 2854 N N . SER B 1 173 ? 4.738 -19.906 -1.961 1 94.06 173 SER B N 1
ATOM 2855 C CA . SER B 1 173 ? 5.047 -21.109 -2.734 1 94.06 173 SER B CA 1
ATOM 2856 C C . SER B 1 173 ? 3.953 -21.391 -3.758 1 94.06 173 SER B C 1
ATOM 2858 O O . SER B 1 173 ? 4.242 -21.656 -4.926 1 94.06 173 SER B O 1
ATOM 2860 N N . GLN B 1 174 ? 2.746 -21.312 -3.377 1 91.75 174 GLN B N 1
ATOM 2861 C CA . GLN B 1 174 ? 1.604 -21.609 -4.234 1 91.75 174 GLN B CA 1
ATOM 2862 C C . GLN B 1 174 ? 1.495 -20.594 -5.375 1 91.75 174 GLN B C 1
ATOM 2864 O O . GLN B 1 174 ? 1.195 -20.969 -6.512 1 91.75 174 GLN B O 1
ATOM 2869 N N . LEU B 1 175 ? 1.794 -19.391 -5.094 1 92.56 175 LEU B N 1
ATOM 2870 C CA . LEU B 1 175 ? 1.537 -18.312 -6.055 1 92.56 175 LEU B CA 1
ATOM 2871 C C . LEU B 1 175 ? 2.73 -18.125 -6.984 1 92.56 175 LEU B C 1
ATOM 2873 O O . LEU B 1 175 ? 2.566 -17.719 -8.133 1 92.56 175 LEU B O 1
ATOM 2877 N N . LEU B 1 176 ? 3.943 -18.469 -6.523 1 93.94 176 LEU B N 1
ATOM 2878 C CA . LEU B 1 176 ? 5.113 -18.062 -7.301 1 93.94 176 LEU B CA 1
ATOM 2879 C C . LEU B 1 176 ? 5.879 -19.297 -7.793 1 93.94 176 LEU B C 1
ATOM 2881 O O . LEU B 1 176 ? 6.594 -19.219 -8.797 1 93.94 176 LEU B O 1
ATOM 2885 N N . ILE B 1 177 ? 5.93 -20.312 -7.074 1 85.44 177 ILE B N 1
ATOM 2886 C CA . ILE B 1 177 ? 6.746 -21.469 -7.414 1 85.44 177 ILE B CA 1
ATOM 2887 C C . ILE B 1 177 ? 5.891 -22.516 -8.133 1 85.44 177 ILE B C 1
ATOM 2889 O O . ILE B 1 177 ? 6.312 -23.078 -9.141 1 85.44 177 ILE B O 1
ATOM 2893 N N . GLU B 1 178 ? 4.73 -22.906 -7.508 1 67.12 178 GLU B N 1
ATOM 2894 C CA . GLU B 1 178 ? 3.986 -24.078 -7.941 1 67.12 178 GLU B CA 1
ATOM 2895 C C . GLU B 1 178 ? 3.395 -23.875 -9.336 1 67.12 178 GLU B C 1
ATOM 2897 O O . GLU B 1 178 ? 2.773 -22.844 -9.609 1 67.12 178 GLU B O 1
ATOM 2902 N N . GLU B 1 179 ? 4.148 -24.25 -10.492 1 51.62 179 GLU B N 1
ATOM 2903 C CA . GLU B 1 179 ? 3.576 -24.516 -11.812 1 51.62 179 GLU B CA 1
ATOM 2904 C C . GLU B 1 179 ? 2.441 -25.531 -11.727 1 51.62 179 GLU B C 1
ATOM 2906 O O . GLU B 1 179 ? 2.428 -26.375 -10.828 1 51.62 179 GLU B O 1
#

Organism: Enterococcus faecalis (strain ATCC 700802 / V583) (NCBI:txid226185)

InterPro domains:
  IPR001647 DNA-binding HTH domain, TetR-type [PF00440] (12-54)
  IPR001647 DNA-binding HTH domain, TetR-type [PS50977] (6-66)
  IPR009057 Homedomain-like superfamily [SSF46689] (8-66)

Solvent-accessible surface area (backbone atoms only — not comparable to full-atom values): 19782 Å² total; per-residue (Å²): 129,82,77,72,71,88,72,42,68,65,57,52,44,54,51,44,47,52,42,30,54,71,63,28,61,93,56,63,42,63,64,54,48,16,58,74,69,72,49,68,54,62,63,57,55,76,70,23,92,44,70,65,53,44,52,51,51,45,52,52,51,55,49,47,52,56,61,66,65,53,51,70,83,72,82,36,84,52,53,73,50,18,51,36,53,39,44,29,50,44,30,56,75,36,42,54,60,42,45,37,63,54,71,47,41,78,90,45,22,67,60,50,32,51,50,50,50,52,51,52,50,57,55,37,50,72,35,83,90,40,53,78,58,52,70,67,58,46,64,62,46,48,57,55,49,51,21,45,30,49,4,44,16,42,30,51,58,43,42,52,42,91,69,53,74,67,51,50,52,50,49,44,39,57,70,69,63,60,122,128,81,78,74,73,86,72,41,67,64,57,51,44,53,51,44,48,52,42,31,53,71,63,29,61,92,55,63,40,62,65,53,45,15,58,75,68,72,50,67,52,62,62,57,54,75,70,24,92,44,68,67,52,44,52,52,52,45,52,52,52,56,50,47,51,56,60,66,66,54,49,72,83,72,82,36,85,52,52,73,50,18,51,37,54,38,43,29,50,43,30,56,74,38,42,54,60,42,44,37,63,54,72,47,41,78,90,46,22,67,60,51,31,49,50,49,52,52,51,52,50,56,53,37,48,73,35,83,90,38,54,77,58,51,69,68,59,47,65,63,45,48,58,55,50,51,21,46,29,49,3,45,17,43,29,50,60,41,42,51,43,92,70,52,74,67,52,50,51,48,49,45,40,56,70,70,62,59,124

Nearest PDB structures (foldseek):
  3f1b-assembly1_A-2  TM=6.544E-01  e=1.008E-04  Rhodococcus jostii RHA1
  3hta-assembly2_C  TM=6.746E-01  e=4.395E-04  Streptomyces lividans
  2dg8-assembly1_D  TM=6.719E-01  e=1.668E-03  Streptomyces coelicolor A3(2)
  7acl-assembly1_B  TM=6.831E-01  e=2.643E-03  Escherichia coli
  3htj-assembly1_A  TM=6.398E-01  e=4.806E-03  Streptomyces lividans